Protein AF-A0A8B7AWB5-F1 (afdb_monomer_lite)

Organism: NCBI:txid1230840

pLDDT: mean 74.2, std 24.98, range [30.34, 98.25]

Secondary structure (DSSP, 8-state):
----------------------PPP-----------------------------------------PPP-------HHHHHHHHHHHHHHHHHHHHHHHHHHHHHHHHHHHHHHHHHHHHHHHHHHHHHHHHHHHHHHHHHHHHHHHHHHHHHHHHHHHHHHHHHHHHHHHHHHHHHHHHHHHHHHHHHHHHT----SSSSS---

Structure (mmCIF, N/CA/C/O backbone):
data_AF-A0A8B7AWB5-F1
#
_entry.id   AF-A0A8B7AWB5-F1
#
loop_
_atom_site.group_PDB
_atom_site.id
_atom_site.type_symbol
_atom_site.label_atom_id
_atom_site.label_alt_id
_atom_site.label_comp_id
_atom_site.label_asym_id
_atom_site.label_entity_id
_atom_site.label_seq_id
_atom_site.pdbx_PDB_ins_code
_atom_site.Cartn_x
_atom_site.Cartn_y
_atom_site.Cartn_z
_atom_site.occupancy
_atom_site.B_iso_or_equiv
_atom_site.auth_seq_id
_atom_site.auth_comp_id
_atom_site.auth_asym_id
_atom_site.auth_atom_id
_atom_site.pdbx_PDB_model_num
ATOM 1 N N . MET A 1 1 ? -4.075 23.316 -14.484 1.00 41.88 1 MET A N 1
ATOM 2 C CA . MET A 1 1 ? -4.026 24.026 -13.194 1.00 41.88 1 MET A CA 1
ATOM 3 C C . MET A 1 1 ? -3.793 22.948 -12.158 1.00 41.88 1 MET A C 1
ATOM 5 O O . MET A 1 1 ? -4.667 22.116 -11.956 1.00 41.88 1 MET A O 1
ATOM 9 N N . GLU A 1 2 ? -2.546 22.859 -11.713 1.00 46.66 2 GLU A N 1
ATOM 10 C CA . GLU A 1 2 ? -2.016 21.866 -10.776 1.00 46.66 2 GLU A CA 1
ATOM 11 C C . GLU A 1 2 ? -2.544 22.157 -9.368 1.00 46.66 2 GLU A C 1
ATOM 13 O O . GLU A 1 2 ? -2.629 23.320 -8.977 1.00 46.66 2 GLU A O 1
ATOM 18 N N . ALA A 1 3 ? -2.904 21.116 -8.619 1.00 50.22 3 ALA A N 1
ATOM 19 C CA . ALA A 1 3 ? -3.172 21.215 -7.190 1.00 50.22 3 ALA A CA 1
ATOM 20 C C . ALA A 1 3 ? -2.153 20.329 -6.466 1.00 50.22 3 ALA A C 1
ATOM 22 O O . ALA A 1 3 ? -2.382 19.143 -6.236 1.00 50.22 3 ALA A O 1
ATOM 23 N N . GLU A 1 4 ? -0.988 20.911 -6.189 1.00 52.53 4 GLU A N 1
ATOM 24 C CA . GLU A 1 4 ? -0.055 20.412 -5.182 1.00 52.53 4 GLU A CA 1
ATOM 25 C C . GLU A 1 4 ? -0.651 20.698 -3.797 1.00 52.53 4 GLU A C 1
ATOM 27 O O . GLU A 1 4 ? -0.665 21.840 -3.337 1.00 52.53 4 GLU A O 1
ATOM 32 N N . GLU A 1 5 ? -1.150 19.669 -3.114 1.00 52.28 5 GLU A N 1
ATOM 33 C CA . GLU A 1 5 ? -1.468 19.769 -1.690 1.00 52.28 5 GLU A CA 1
ATOM 34 C C . GLU A 1 5 ? -0.212 19.438 -0.881 1.00 52.28 5 GLU A C 1
ATOM 36 O O . GLU A 1 5 ? 0.164 18.286 -0.661 1.00 52.28 5 GLU A O 1
ATOM 41 N N . ILE A 1 6 ? 0.477 20.504 -0.484 1.00 49.62 6 ILE A N 1
ATOM 42 C CA . ILE A 1 6 ? 1.680 20.471 0.336 1.00 49.62 6 ILE A CA 1
ATOM 43 C C . ILE A 1 6 ? 1.272 20.100 1.765 1.00 49.62 6 ILE A C 1
ATOM 45 O O . ILE A 1 6 ? 0.714 20.897 2.518 1.00 49.62 6 ILE A O 1
ATOM 49 N N . TYR A 1 7 ? 1.584 18.860 2.127 1.00 48.50 7 TYR A N 1
ATOM 50 C CA . TYR A 1 7 ? 1.581 18.340 3.486 1.00 48.50 7 TYR A CA 1
ATOM 51 C C . TYR A 1 7 ? 2.559 19.144 4.356 1.00 48.50 7 TYR A C 1
ATOM 53 O O . TYR A 1 7 ? 3.775 19.007 4.224 1.00 48.50 7 TYR A O 1
ATOM 61 N N . MET A 1 8 ? 2.039 19.973 5.263 1.00 45.53 8 MET A N 1
ATOM 62 C CA . MET A 1 8 ? 2.835 20.609 6.313 1.00 45.53 8 MET A CA 1
ATOM 63 C C . MET A 1 8 ? 2.436 20.053 7.678 1.00 45.53 8 MET A C 1
ATOM 65 O O . MET A 1 8 ? 1.470 20.482 8.305 1.00 45.53 8 MET A O 1
ATOM 69 N N . ASN A 1 9 ? 3.241 19.093 8.138 1.00 59.19 9 ASN A N 1
ATOM 70 C CA . ASN A 1 9 ? 3.406 18.757 9.547 1.00 59.19 9 ASN A CA 1
ATOM 71 C C . ASN A 1 9 ? 3.869 20.015 10.294 1.00 59.19 9 ASN A C 1
ATOM 73 O O . ASN A 1 9 ? 5.058 20.336 10.298 1.00 59.19 9 ASN A O 1
ATOM 77 N N . GLN A 1 10 ? 2.951 20.720 10.950 1.00 49.22 10 GLN A N 1
ATOM 78 C CA . GLN A 1 10 ? 3.333 21.658 11.995 1.00 49.22 10 GLN A CA 1
ATOM 79 C C . GLN A 1 10 ? 3.281 20.909 13.326 1.00 49.22 10 GLN A C 1
ATOM 81 O O . GLN A 1 10 ? 2.210 20.646 13.869 1.00 49.22 10 GLN A O 1
ATOM 86 N N . GLU A 1 11 ? 4.459 20.525 13.826 1.00 50.56 11 GLU A N 1
ATOM 87 C CA . GLU A 1 11 ? 4.647 20.046 15.194 1.00 50.56 11 GLU A CA 1
ATOM 88 C C . GLU A 1 11 ? 4.124 21.103 16.171 1.00 50.56 11 GLU A C 1
ATOM 90 O O . GLU A 1 11 ? 4.818 22.054 16.544 1.00 50.56 11 GLU A O 1
ATOM 95 N N . VAL A 1 12 ? 2.883 20.936 16.623 1.00 47.50 12 VAL A N 1
ATOM 96 C CA . VAL A 1 12 ? 2.394 21.640 17.801 1.00 47.50 12 VAL A CA 1
ATOM 97 C C . VAL A 1 12 ? 3.125 21.025 18.989 1.00 47.50 12 VAL A C 1
ATOM 99 O O . VAL A 1 12 ? 2.710 20.007 19.541 1.00 47.50 12 VAL A O 1
ATOM 102 N N . LYS A 1 13 ? 4.239 21.646 19.393 1.00 48.25 13 LYS A N 1
ATOM 103 C CA . LYS A 1 13 ? 4.789 21.498 20.745 1.00 48.25 13 LYS A CA 1
ATOM 104 C C . LYS A 1 13 ? 3.726 21.990 21.724 1.00 48.25 13 LYS A C 1
ATOM 106 O O . LYS A 1 13 ? 3.712 23.148 22.134 1.00 48.25 13 LYS A O 1
ATOM 111 N N . MET A 1 14 ? 2.810 21.097 22.074 1.00 45.22 14 MET A N 1
ATOM 112 C CA . MET A 1 14 ? 1.838 21.298 23.131 1.00 45.22 14 MET A CA 1
ATOM 113 C C . MET A 1 14 ? 2.612 21.336 24.448 1.00 45.22 14 MET A C 1
ATOM 115 O O . MET A 1 14 ? 2.936 20.309 25.041 1.00 45.22 14 MET A O 1
ATOM 119 N N . GLN A 1 15 ? 2.971 22.542 24.883 1.00 49.16 15 GLN A N 1
ATOM 120 C CA . GLN A 1 15 ? 3.407 22.770 26.251 1.00 49.16 15 GLN A CA 1
ATOM 121 C C . GLN A 1 15 ? 2.201 22.514 27.153 1.00 49.16 15 GLN A C 1
ATOM 123 O O . GLN A 1 15 ? 1.246 23.290 27.178 1.00 49.16 15 GLN A O 1
ATOM 128 N N . ALA A 1 16 ? 2.227 21.389 27.865 1.00 49.06 16 ALA A N 1
ATOM 129 C CA . ALA A 1 16 ? 1.282 21.116 28.930 1.00 49.06 16 ALA A CA 1
ATOM 130 C C . ALA A 1 16 ? 1.436 22.208 29.997 1.00 49.06 16 ALA A C 1
ATOM 132 O O . ALA A 1 16 ? 2.450 22.276 30.694 1.00 49.06 16 ALA A O 1
ATOM 133 N N . ALA A 1 17 ? 0.432 23.076 30.120 1.00 50.84 17 ALA A N 1
ATOM 134 C CA . ALA A 1 17 ? 0.305 23.918 31.295 1.00 50.84 17 ALA A CA 1
ATOM 135 C C . ALA A 1 17 ? 0.208 22.995 32.516 1.00 50.84 17 ALA A C 1
ATOM 137 O O . ALA A 1 17 ? -0.628 22.089 32.552 1.00 50.84 17 ALA A O 1
ATOM 138 N N . ALA A 1 18 ? 1.094 23.210 33.490 1.00 48.19 18 ALA A N 1
ATOM 139 C CA . ALA A 1 18 ? 1.104 22.481 34.746 1.00 48.19 18 ALA A CA 1
ATOM 140 C C . ALA A 1 18 ? -0.307 22.475 35.348 1.00 48.19 18 ALA A C 1
ATOM 142 O O . ALA A 1 18 ? -0.874 23.526 35.665 1.00 48.19 18 ALA A O 1
ATOM 143 N N . PHE A 1 19 ? -0.871 21.276 35.480 1.00 42.81 19 PHE A N 1
ATOM 144 C CA . PHE A 1 19 ? -2.149 21.067 36.133 1.00 42.81 19 PHE A CA 1
ATOM 145 C C . PHE A 1 19 ? -1.999 21.531 37.584 1.00 42.81 19 PHE A C 1
ATOM 147 O O . PHE A 1 19 ? -1.247 20.956 38.370 1.00 42.81 19 PHE A O 1
ATOM 154 N N . LYS A 1 20 ? -2.678 22.627 37.927 1.00 52.44 20 LYS A N 1
ATOM 155 C CA . LYS A 1 20 ? -2.872 23.031 39.316 1.00 52.44 20 LYS A CA 1
ATOM 156 C C . LYS A 1 20 ? -3.621 21.900 40.010 1.00 52.44 20 LYS A C 1
ATOM 158 O O . LYS A 1 20 ? -4.728 21.548 39.606 1.00 52.44 20 LYS A O 1
ATOM 163 N N . ASP A 1 21 ? -2.999 21.373 41.052 1.00 43.94 21 ASP A N 1
ATOM 164 C CA . ASP A 1 21 ? -3.568 20.423 41.994 1.00 43.94 21 ASP A CA 1
ATOM 165 C C . ASP A 1 21 ? -4.812 21.057 42.648 1.00 43.94 21 ASP A C 1
ATOM 167 O O . ASP A 1 21 ? -4.725 21.857 43.583 1.00 43.94 21 ASP A O 1
ATOM 171 N N . LYS A 1 22 ? -5.993 20.802 42.074 1.00 45.22 22 LYS A N 1
ATOM 172 C CA . LYS A 1 22 ? -7.279 21.182 42.662 1.00 45.22 22 LYS A CA 1
ATOM 173 C C . LYS A 1 22 ? -7.715 20.050 43.579 1.00 45.22 22 LYS A C 1
ATOM 175 O O . LYS A 1 22 ? -8.372 19.106 43.149 1.00 45.22 22 LYS A O 1
ATOM 180 N N . LYS A 1 23 ? -7.383 20.186 44.863 1.00 49.97 23 LYS A N 1
ATOM 181 C CA . LYS A 1 23 ? -8.063 19.437 45.920 1.00 49.97 23 LYS A CA 1
ATOM 182 C C . LYS A 1 23 ? -9.556 19.817 45.943 1.00 49.97 23 LYS A C 1
ATOM 184 O O . LYS A 1 23 ? -9.867 21.011 45.882 1.00 49.97 23 LYS A O 1
ATOM 189 N N . PRO A 1 24 ? -10.474 18.839 46.037 1.00 37.75 24 PRO A N 1
ATOM 190 C CA . PRO A 1 24 ? -11.885 19.082 46.317 1.00 37.75 24 PRO A CA 1
ATOM 191 C C . PRO A 1 24 ? -12.047 19.782 47.670 1.00 37.75 24 PRO A C 1
ATOM 193 O O . PRO A 1 24 ? -11.320 19.492 48.620 1.00 37.75 24 PRO A O 1
ATOM 196 N N . GLY A 1 25 ? -12.971 20.738 47.723 1.00 33.16 25 GLY A N 1
ATOM 197 C CA . GLY A 1 25 ? -13.113 21.682 48.823 1.00 33.16 25 GLY A CA 1
ATOM 198 C C . GLY A 1 25 ? -13.466 21.082 50.184 1.00 33.16 25 GLY A C 1
ATOM 199 O O . GLY A 1 25 ? -14.111 20.043 50.297 1.00 33.16 25 GLY A O 1
ATOM 200 N N . CYS A 1 26 ? -13.110 21.841 51.219 1.00 30.34 26 CYS A N 1
ATOM 201 C CA . CYS A 1 26 ? -13.836 21.867 52.476 1.00 30.34 26 CYS A CA 1
ATOM 202 C C . CYS A 1 26 ? -14.002 23.327 52.928 1.00 30.34 26 CYS A C 1
ATOM 204 O O . CYS A 1 26 ? -13.059 24.111 52.877 1.00 30.34 26 CYS A O 1
ATOM 206 N N . LEU A 1 27 ? -15.253 23.620 53.280 1.00 34.09 27 LEU A N 1
ATOM 207 C CA . LEU A 1 27 ? -15.867 24.741 53.987 1.00 34.09 27 LEU A CA 1
ATOM 208 C C . LEU A 1 27 ? -15.268 26.156 53.929 1.00 34.09 27 LEU A C 1
ATOM 210 O O . LEU A 1 27 ? -14.208 26.471 54.463 1.00 34.09 27 LEU A O 1
ATOM 214 N N . ALA A 1 28 ? -16.130 27.045 53.437 1.00 42.72 28 ALA A N 1
ATOM 215 C CA . ALA A 1 28 ? -16.234 28.424 53.868 1.00 42.72 28 ALA A CA 1
ATOM 216 C C . ALA A 1 28 ? -16.294 28.534 55.399 1.00 42.72 28 ALA A C 1
ATOM 218 O O . ALA A 1 28 ? -17.101 27.854 56.029 1.00 42.72 28 ALA A O 1
ATOM 219 N N . GLN A 1 29 ? -15.550 29.478 55.969 1.00 32.69 29 GLN A N 1
ATOM 220 C CA . GLN A 1 29 ? -16.097 30.292 57.045 1.00 32.69 29 GLN A CA 1
ATOM 221 C C . GLN A 1 29 ? -15.388 31.642 57.121 1.00 32.69 29 GLN A C 1
ATOM 223 O O . GLN A 1 29 ? -14.166 31.755 57.110 1.00 32.69 29 GLN A O 1
ATOM 228 N N . ASN A 1 30 ? -16.252 32.645 57.097 1.00 36.38 30 ASN A N 1
ATOM 229 C CA . ASN A 1 30 ? -16.076 34.076 57.240 1.00 36.38 30 ASN A CA 1
ATOM 230 C C . ASN A 1 30 ? -14.911 34.499 58.147 1.00 36.38 30 ASN A C 1
ATOM 232 O O . ASN A 1 30 ? -14.716 33.969 59.239 1.00 36.38 30 ASN A O 1
ATOM 236 N N . LYS A 1 31 ? -14.213 35.556 57.712 1.00 40.41 31 LYS A N 1
ATOM 237 C CA . LYS A 1 31 ? -13.677 36.538 58.654 1.00 40.41 31 LYS A CA 1
ATOM 238 C C . LYS A 1 31 ? -14.843 36.977 59.536 1.00 40.41 31 LYS A C 1
ATOM 240 O O . LYS A 1 31 ? -15.869 37.356 58.990 1.00 40.41 31 LYS A O 1
ATOM 245 N N . ASP A 1 32 ? -14.692 36.878 60.844 1.00 37.91 32 ASP A N 1
ATOM 246 C CA . ASP A 1 32 ? -14.785 38.051 61.702 1.00 37.91 32 ASP A CA 1
ATOM 247 C C . ASP A 1 32 ? -14.253 37.704 63.088 1.00 37.91 32 ASP A C 1
ATOM 249 O O . ASP A 1 32 ? -14.658 36.746 63.743 1.00 37.91 32 ASP A O 1
ATOM 253 N N . ALA A 1 33 ? -13.267 38.498 63.488 1.00 52.47 33 ALA A N 1
ATOM 254 C CA . ALA A 1 33 ? -12.810 38.588 64.850 1.00 52.47 33 ALA A CA 1
ATOM 255 C C . ALA A 1 33 ? -13.930 39.220 65.684 1.00 52.47 33 ALA A C 1
ATOM 257 O O . ALA A 1 33 ? -14.270 40.389 65.512 1.00 52.47 33 ALA A O 1
ATOM 258 N N . SER A 1 34 ? -14.492 38.448 66.599 1.00 46.31 34 SER A N 1
ATOM 259 C CA . SER A 1 34 ? -15.063 38.956 67.841 1.00 46.31 34 SER A CA 1
ATOM 260 C C . SER A 1 34 ? -15.075 37.803 68.821 1.00 46.31 34 SER A C 1
ATOM 262 O O . SER A 1 34 ? -15.908 36.906 68.745 1.00 46.31 34 SER A O 1
ATOM 264 N N . ASP A 1 35 ? -14.080 37.824 69.695 1.00 56.78 35 ASP A N 1
ATOM 265 C CA . ASP A 1 35 ? -14.185 37.250 71.024 1.00 56.78 35 ASP A CA 1
ATOM 266 C C . ASP A 1 35 ? -15.148 38.138 71.826 1.00 56.78 35 ASP A C 1
ATOM 268 O O . ASP A 1 35 ? -14.916 39.349 71.918 1.00 56.78 35 ASP A O 1
ATOM 272 N N . PRO A 1 36 ? -16.265 37.582 72.319 1.00 52.69 36 PRO A N 1
ATOM 273 C CA . PRO A 1 36 ? -16.724 38.017 73.624 1.00 52.69 36 PRO A CA 1
ATOM 274 C C . PRO A 1 36 ? -16.996 36.832 74.561 1.00 52.69 36 PRO A C 1
ATOM 276 O O . PRO A 1 36 ? -17.824 35.963 74.290 1.00 52.69 36 PRO A O 1
ATOM 279 N N . ASP A 1 37 ? -16.283 36.884 75.683 1.00 52.75 37 ASP A N 1
ATOM 280 C CA . ASP A 1 37 ? -16.590 36.408 77.031 1.00 52.75 37 ASP A CA 1
ATOM 281 C C . ASP A 1 37 ? -17.282 35.044 77.202 1.00 52.75 37 ASP A C 1
ATOM 283 O O . ASP A 1 37 ? -18.501 34.875 77.146 1.00 52.75 37 ASP A O 1
ATOM 287 N N . TYR A 1 38 ? -16.451 34.071 77.582 1.00 45.38 38 TYR A N 1
ATOM 288 C CA . TYR A 1 38 ? -16.846 32.827 78.235 1.00 45.38 38 TYR A CA 1
ATOM 289 C C . TYR A 1 38 ? -17.577 33.098 79.566 1.00 45.38 38 TYR A C 1
ATOM 291 O O . TYR A 1 38 ? -16.950 33.223 80.620 1.00 45.38 38 TYR A O 1
ATOM 299 N N . GLU A 1 39 ? -18.911 33.075 79.553 1.00 52.47 39 GLU A N 1
ATOM 300 C CA . GLU A 1 39 ? -19.701 32.831 80.762 1.00 52.47 39 GLU A CA 1
ATOM 301 C C . GLU A 1 39 ? -19.981 31.333 80.936 1.00 52.47 39 GLU A C 1
ATOM 303 O O . GLU A 1 39 ? -20.656 30.659 80.156 1.00 52.47 39 GLU A O 1
ATOM 308 N N . ASN A 1 40 ? -19.413 30.808 82.012 1.00 53.69 40 ASN A N 1
ATOM 309 C CA . ASN A 1 40 ? -19.504 29.435 82.470 1.00 53.69 40 ASN A CA 1
ATOM 310 C C . ASN A 1 40 ? -20.945 29.147 82.943 1.00 53.69 40 ASN A C 1
ATOM 312 O O . ASN A 1 40 ? -21.280 29.385 84.107 1.00 53.69 40 ASN A O 1
ATOM 316 N N . ILE A 1 41 ? -21.823 28.654 82.061 1.00 51.16 41 ILE A N 1
ATOM 317 C CA . ILE A 1 41 ? -23.188 28.267 82.455 1.00 51.16 41 ILE A CA 1
ATOM 318 C C . ILE A 1 41 ? -23.131 26.945 83.228 1.00 51.16 41 ILE A C 1
ATOM 320 O O . ILE A 1 41 ? -23.315 25.848 82.700 1.00 51.16 41 ILE A O 1
ATOM 324 N N . SER A 1 42 ? -22.856 27.061 84.523 1.00 46.75 42 SER A N 1
ATOM 325 C CA . SER A 1 42 ? -23.138 26.015 85.495 1.00 46.75 42 SER A CA 1
ATOM 326 C C . SER A 1 42 ? -24.638 25.709 85.448 1.00 46.75 42 SER A C 1
ATOM 328 O O . SER A 1 42 ? -25.483 26.578 85.672 1.00 46.75 42 SER A O 1
ATOM 330 N N . LEU A 1 43 ? -24.970 24.467 85.086 1.00 47.28 43 LEU A N 1
ATOM 331 C CA . LEU A 1 43 ? -26.334 23.955 84.995 1.00 47.28 43 LEU A CA 1
ATOM 332 C C . LEU A 1 43 ? -26.973 24.016 86.394 1.00 47.28 43 LEU A C 1
ATOM 334 O O . LEU A 1 43 ? -26.861 23.089 87.197 1.00 47.28 43 LEU A O 1
ATOM 338 N N . THR A 1 44 ? -27.609 25.138 86.726 1.00 42.12 44 THR A N 1
ATOM 339 C CA . THR A 1 44 ? -28.340 25.287 87.980 1.00 42.12 44 THR A CA 1
ATOM 340 C C . THR A 1 44 ? -29.590 24.418 87.909 1.00 42.12 44 THR A C 1
ATOM 342 O O . THR A 1 44 ? -30.586 24.722 87.255 1.00 42.12 44 THR A O 1
ATOM 345 N N . PHE A 1 45 ? -29.505 23.276 88.590 1.00 42.53 45 PHE A N 1
ATOM 346 C CA . PHE A 1 45 ? -30.627 22.416 88.926 1.00 42.53 45 PHE A CA 1
ATOM 347 C C . PHE A 1 45 ? -31.688 23.284 89.613 1.00 42.53 45 PHE A C 1
ATOM 349 O O . PHE A 1 45 ? -31.465 23.809 90.707 1.00 42.53 45 PHE A O 1
ATOM 356 N N . ARG A 1 46 ? -32.826 23.484 88.943 1.00 36.50 46 ARG A N 1
ATOM 357 C CA . ARG A 1 46 ? -33.970 24.261 89.430 1.00 36.50 46 ARG A CA 1
ATOM 358 C C . ARG A 1 46 ? -34.610 23.544 90.624 1.00 36.50 46 ARG A C 1
ATOM 360 O O . ARG A 1 46 ? -35.646 22.902 90.495 1.00 36.50 46 ARG A 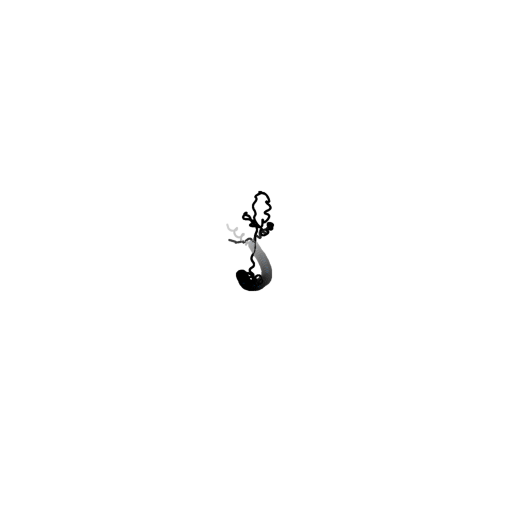O 1
ATOM 367 N N . ASN A 1 47 ? -33.979 23.651 91.790 1.00 39.66 47 ASN A N 1
ATOM 368 C CA . ASN A 1 47 ? -34.567 23.328 93.082 1.00 39.66 47 ASN A CA 1
ATOM 369 C C . ASN A 1 47 ? -35.650 24.370 93.377 1.00 39.66 47 ASN A C 1
ATOM 371 O O . ASN A 1 47 ? -35.358 25.483 93.811 1.00 39.66 47 ASN A O 1
ATOM 375 N N . GLN A 1 48 ? -36.912 24.020 93.127 1.00 44.41 48 GLN A N 1
ATOM 376 C CA . GLN A 1 48 ? -38.045 24.740 93.704 1.00 44.41 48 GLN A CA 1
ATOM 377 C C . GLN A 1 48 ? -38.075 24.455 95.209 1.00 44.41 48 GLN A C 1
ATOM 379 O O . GLN A 1 48 ? -38.712 23.516 95.677 1.00 44.41 48 GLN A O 1
ATOM 384 N N . GLY A 1 49 ? -37.325 25.259 95.958 1.00 38.53 49 GLY A N 1
ATOM 385 C CA . GLY A 1 49 ? -37.347 25.294 97.409 1.00 38.53 49 GLY A CA 1
ATOM 386 C C . GLY A 1 49 ? -38.081 26.535 97.909 1.00 38.53 49 GLY A C 1
ATOM 387 O O . GLY A 1 49 ? -37.647 27.647 97.635 1.00 38.53 49 GLY A O 1
ATOM 388 N N . ARG A 1 50 ? -39.117 26.281 98.721 1.00 39.00 50 ARG A N 1
ATOM 389 C CA . ARG A 1 50 ? -39.833 27.165 99.666 1.00 39.00 50 ARG A CA 1
ATOM 390 C C . ARG A 1 50 ? -40.948 28.086 99.149 1.00 39.00 50 ARG A C 1
ATOM 392 O O . ARG A 1 50 ? -40.686 29.114 98.537 1.00 39.00 50 ARG A O 1
ATOM 399 N N . PRO A 1 51 ? -42.169 27.871 99.664 1.00 43.38 51 PRO A N 1
ATOM 400 C CA . PRO A 1 51 ? -42.904 28.894 100.391 1.00 43.38 51 PRO A CA 1
ATOM 401 C C . PRO A 1 51 ? -42.427 28.961 101.858 1.00 43.38 51 PRO A C 1
ATOM 403 O O . PRO A 1 51 ? -42.180 27.940 102.502 1.00 43.38 51 PRO A O 1
ATOM 406 N N . ASN A 1 52 ? -42.274 30.173 102.391 1.00 38.38 52 ASN A N 1
ATOM 407 C CA . ASN A 1 52 ? -42.086 30.415 103.823 1.00 38.38 52 ASN A CA 1
ATOM 408 C C . ASN A 1 52 ? -43.439 30.348 104.543 1.00 38.38 52 ASN A C 1
ATOM 410 O O . ASN A 1 52 ? -44.414 30.892 104.033 1.00 38.38 52 ASN A O 1
ATOM 414 N N . GLY A 1 53 ? -43.482 29.773 105.749 1.00 31.84 53 GLY A N 1
ATOM 415 C CA . GLY A 1 53 ? -44.634 29.948 106.640 1.00 31.84 53 GLY A CA 1
ATOM 416 C C . GLY A 1 53 ? -44.883 28.809 107.625 1.00 31.84 53 GLY A C 1
ATOM 417 O O . GLY A 1 53 ? -45.802 28.034 107.428 1.00 31.84 53 GLY A O 1
ATOM 418 N N . ASN A 1 54 ? -44.050 28.758 108.664 1.00 32.66 54 ASN A N 1
ATOM 419 C CA . ASN A 1 54 ? -44.336 28.428 110.067 1.00 32.66 54 ASN A CA 1
ATOM 420 C C . ASN A 1 54 ? -45.151 27.173 110.493 1.00 32.66 54 ASN A C 1
ATOM 422 O O . ASN A 1 54 ? -46.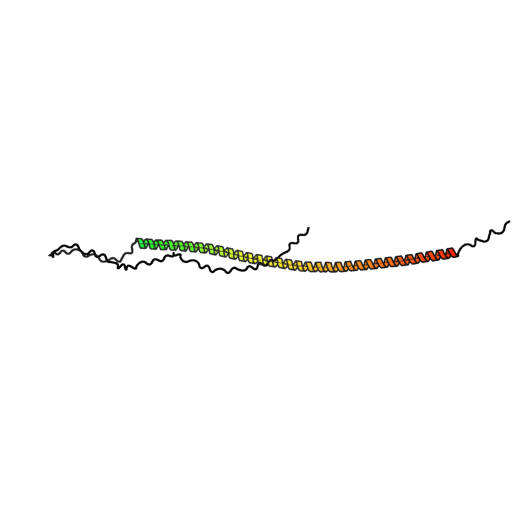289 26.956 110.099 1.00 32.66 54 ASN A O 1
ATOM 426 N N . HIS A 1 55 ? -44.577 26.520 111.519 1.00 35.97 55 HIS A N 1
ATOM 427 C CA . HIS A 1 55 ? -45.160 25.653 112.562 1.00 35.97 55 HIS A CA 1
ATOM 428 C C . HIS A 1 55 ? -45.170 24.122 112.339 1.00 35.97 55 HIS A C 1
ATOM 430 O O . HIS A 1 55 ? -45.699 23.588 111.371 1.00 35.97 55 HIS A O 1
ATOM 436 N N . SER A 1 56 ? -44.548 23.424 113.298 1.00 41.12 56 SER A N 1
ATOM 437 C CA . SER A 1 56 ? -44.389 21.964 113.425 1.00 41.12 56 SER A CA 1
ATOM 438 C C . SER A 1 56 ? -45.581 21.312 114.193 1.00 41.12 56 SER A C 1
ATOM 440 O O . SER A 1 56 ? -46.471 22.040 114.622 1.00 41.12 56 SER A O 1
ATOM 442 N N . PRO A 1 57 ? -45.642 19.968 114.378 1.00 50.78 57 PRO A N 1
ATOM 443 C CA . PRO A 1 57 ? -46.715 19.068 113.907 1.00 50.78 57 PRO A CA 1
ATOM 444 C C . PRO A 1 57 ? -47.624 18.548 115.067 1.00 50.78 57 PRO A C 1
ATOM 446 O O . PRO A 1 57 ? -47.381 18.965 116.202 1.00 50.78 57 PRO A O 1
ATOM 449 N N . PRO A 1 58 ? -48.631 17.639 114.882 1.00 45.62 58 PRO A N 1
ATOM 450 C CA . PRO A 1 58 ? -48.346 16.184 114.788 1.00 45.62 58 PRO A CA 1
ATOM 451 C C . PRO A 1 58 ? -49.422 15.248 114.128 1.00 45.62 58 PRO A C 1
ATOM 453 O O . PRO A 1 58 ? -50.598 15.569 114.026 1.00 45.62 58 PRO A O 1
ATOM 456 N N . LYS A 1 59 ? -48.983 14.009 113.817 1.00 33.34 59 LYS A N 1
ATOM 457 C CA . LYS A 1 59 ? -49.690 12.697 113.923 1.00 33.34 59 LYS A CA 1
ATOM 458 C C . LYS A 1 59 ? -50.931 12.395 113.047 1.00 33.34 59 LYS A C 1
ATOM 460 O O . LYS A 1 59 ? -52.015 12.883 113.317 1.00 33.34 59 LYS A O 1
ATOM 465 N N . SER A 1 60 ? -50.815 11.409 112.144 1.00 37.78 60 SER A N 1
ATOM 466 C CA . SER A 1 60 ? -51.658 10.188 112.117 1.00 37.78 60 SER A CA 1
ATOM 467 C C . SER A 1 60 ? -51.297 9.286 110.925 1.00 37.78 60 SER A C 1
ATOM 469 O O . SER A 1 60 ? -51.016 9.755 109.827 1.00 37.78 60 SER A O 1
ATOM 471 N N . GLN A 1 61 ? -51.269 7.983 111.182 1.00 43.44 61 GLN A N 1
ATOM 472 C CA . GLN A 1 61 ? -50.900 6.889 110.286 1.00 43.44 61 GLN A CA 1
ATOM 473 C C . GLN A 1 61 ? -52.008 6.584 109.267 1.00 43.44 61 GLN A C 1
ATOM 475 O O . GLN A 1 61 ? -53.162 6.464 109.663 1.00 43.44 61 GLN A O 1
ATOM 480 N N . VAL A 1 62 ? -51.649 6.319 108.004 1.00 38.78 62 VAL A N 1
ATOM 481 C CA . VAL A 1 62 ? -52.416 5.430 107.104 1.00 38.78 62 VAL A CA 1
ATOM 482 C C . VAL A 1 62 ? -51.439 4.703 106.162 1.00 38.78 62 VAL A C 1
ATOM 484 O O . VAL A 1 62 ? -50.654 5.373 105.488 1.00 38.78 62 VAL A O 1
ATOM 487 N N . PRO A 1 63 ? -51.459 3.359 106.071 1.00 48.69 63 PRO A N 1
ATOM 488 C CA . PRO A 1 63 ? -50.699 2.615 105.078 1.00 48.69 63 PRO A CA 1
ATOM 489 C C . PRO A 1 63 ? -51.585 2.330 103.860 1.00 48.69 63 PRO A C 1
ATOM 491 O O . PRO A 1 63 ? -52.617 1.676 103.982 1.00 48.69 63 PRO A O 1
ATOM 494 N N . ALA A 1 64 ? -51.186 2.763 102.665 1.00 40.81 64 ALA A N 1
ATOM 495 C CA . ALA A 1 64 ? -51.793 2.236 101.448 1.00 40.81 64 ALA A CA 1
ATOM 496 C C . ALA A 1 64 ? -50.849 2.300 100.245 1.00 40.81 64 ALA A C 1
ATOM 498 O O . ALA A 1 64 ? -50.565 3.359 99.695 1.00 40.81 64 ALA A O 1
ATOM 499 N N . LYS A 1 65 ? -50.520 1.090 99.786 1.00 40.03 65 LYS A N 1
ATOM 500 C CA . LYS A 1 65 ? -50.204 0.715 98.407 1.00 40.03 65 LYS A CA 1
ATOM 501 C C . LYS A 1 65 ? -48.755 0.911 97.954 1.00 40.03 65 LYS A C 1
ATOM 503 O O . LYS A 1 65 ? -48.346 1.928 97.402 1.00 40.03 65 LYS A O 1
ATOM 508 N N . SER A 1 66 ? -48.017 -0.182 98.122 1.00 42.84 66 SER A N 1
ATOM 509 C CA . SER A 1 66 ? -46.848 -0.552 97.337 1.00 42.84 66 SER A CA 1
ATOM 510 C C . SER A 1 66 ? -47.070 -0.283 95.844 1.00 42.84 66 SER A C 1
ATOM 512 O O . SER A 1 66 ? -47.975 -0.812 95.196 1.00 42.84 66 SER A O 1
ATOM 514 N N . ARG A 1 67 ? -46.203 0.573 95.312 1.00 45.56 67 ARG A N 1
ATOM 515 C CA . ARG A 1 67 ? -45.970 0.807 93.889 1.00 45.56 67 ARG A CA 1
ATOM 516 C C . ARG A 1 67 ? -45.435 -0.488 93.248 1.00 45.56 67 ARG A C 1
ATOM 518 O O . ARG A 1 67 ? -44.551 -1.097 93.851 1.00 45.56 67 ARG A O 1
ATOM 525 N N . PRO A 1 68 ? -45.910 -0.927 92.065 1.00 43.56 68 PRO A N 1
ATOM 526 C CA . PRO A 1 68 ? -45.287 -2.051 91.374 1.00 43.56 68 PRO A CA 1
ATOM 527 C C . PRO A 1 68 ? -43.892 -1.664 90.840 1.00 43.56 68 PRO A C 1
ATOM 529 O O . PRO A 1 68 ? -43.632 -0.473 90.635 1.00 43.56 68 PRO A O 1
ATOM 532 N N . PRO A 1 69 ? -42.990 -2.640 90.624 1.00 48.81 69 PRO A N 1
ATOM 533 C CA . PRO A 1 69 ? -41.577 -2.398 90.349 1.00 48.81 69 PRO A CA 1
ATOM 534 C C . PRO A 1 69 ? -41.350 -1.876 88.927 1.00 48.81 69 PRO A C 1
ATOM 536 O O . PRO A 1 69 ? -42.099 -2.206 88.009 1.00 48.81 69 PRO A O 1
ATOM 539 N N . SER A 1 70 ? -40.283 -1.089 88.763 1.00 50.47 70 SER A N 1
ATOM 540 C CA . SER A 1 70 ? -39.741 -0.603 87.490 1.00 50.47 70 SER A CA 1
ATOM 541 C C . SER A 1 70 ? -39.797 -1.652 86.377 1.00 50.47 70 SER A C 1
ATOM 543 O O . SER A 1 70 ? -39.076 -2.647 86.419 1.00 50.47 70 SER A O 1
ATOM 545 N N . GLY A 1 71 ? -40.609 -1.396 85.351 1.00 45.31 71 GLY A N 1
ATOM 546 C CA . GLY A 1 71 ? -40.441 -2.044 84.053 1.00 45.31 71 GLY A CA 1
ATOM 547 C C . GLY A 1 71 ? -39.143 -1.554 83.399 1.00 45.31 71 GLY A C 1
ATOM 548 O O . GLY A 1 71 ? -38.767 -0.396 83.612 1.00 45.31 71 GLY A O 1
ATOM 549 N N . PRO A 1 72 ? -38.438 -2.402 82.629 1.00 51.62 72 PRO A N 1
ATOM 550 C CA . PRO A 1 72 ? -37.233 -1.979 81.927 1.00 51.62 72 PRO A CA 1
ATOM 551 C C . PRO A 1 72 ? -37.607 -0.819 81.003 1.00 51.62 72 PRO A C 1
ATOM 553 O O . PRO A 1 72 ? -38.690 -0.836 80.419 1.00 51.62 72 PRO A O 1
ATOM 556 N N . ALA A 1 73 ? -36.745 0.197 80.916 1.00 59.25 73 ALA A N 1
ATOM 557 C CA . ALA A 1 73 ? -36.957 1.380 80.089 1.00 59.25 73 ALA A CA 1
ATOM 558 C C . ALA A 1 73 ? -37.334 0.955 78.661 1.00 59.25 73 ALA A C 1
ATOM 560 O O . ALA A 1 73 ? -36.489 0.541 77.870 1.00 59.25 73 ALA A O 1
ATOM 561 N N . GLN A 1 74 ? -38.632 0.991 78.368 1.00 60.16 74 GLN A N 1
ATOM 562 C CA . GLN A 1 74 ? -39.180 0.601 77.085 1.00 60.16 74 GLN A CA 1
ATOM 563 C C . GLN A 1 74 ? -38.726 1.684 76.112 1.00 60.16 74 GLN A C 1
ATOM 565 O O . GLN A 1 74 ? -39.107 2.848 76.253 1.00 60.16 74 GLN A O 1
ATOM 570 N N . THR A 1 75 ? -37.840 1.334 75.178 1.00 62.09 75 THR A N 1
ATOM 571 C CA . THR A 1 75 ? -37.456 2.249 74.105 1.00 62.09 75 THR A CA 1
ATOM 572 C C . THR A 1 75 ? -38.735 2.771 73.454 1.00 62.09 75 THR A C 1
ATOM 574 O O . THR A 1 75 ? -39.635 1.973 73.170 1.00 62.09 75 THR A O 1
ATOM 577 N N . PRO A 1 76 ? -38.868 4.095 73.240 1.00 79.12 76 PRO A N 1
ATOM 578 C CA . PRO A 1 76 ? -40.083 4.657 72.678 1.00 79.12 76 PRO A CA 1
ATOM 579 C C . PRO A 1 76 ? -40.415 3.930 71.380 1.00 79.12 76 PRO A C 1
ATOM 581 O O . PRO A 1 76 ? -39.605 3.885 70.455 1.00 79.12 76 PRO A O 1
ATOM 584 N N . GLN A 1 77 ? -41.603 3.342 71.300 1.00 78.00 77 GLN A N 1
ATOM 585 C CA . GLN A 1 77 ? -42.009 2.500 70.171 1.00 78.00 77 GLN A CA 1
ATOM 586 C C . GLN A 1 77 ? -41.943 3.257 68.827 1.00 78.00 77 GLN A C 1
ATOM 588 O O . GLN A 1 77 ? -41.743 2.657 67.771 1.00 78.00 77 GLN A O 1
ATOM 593 N N . TRP A 1 78 ? -42.042 4.591 68.875 1.00 82.31 78 TRP A N 1
ATOM 594 C CA . TRP A 1 78 ? -41.830 5.497 67.746 1.00 82.31 78 TRP A CA 1
ATOM 595 C C . TRP A 1 78 ? -40.381 5.513 67.234 1.00 82.31 78 TRP A C 1
ATOM 597 O O . TRP A 1 78 ? -40.165 5.490 66.025 1.00 82.31 78 TRP A O 1
ATOM 607 N N . LEU A 1 79 ? -39.393 5.460 68.131 1.00 88.31 79 LEU A N 1
ATOM 608 C CA . LEU A 1 79 ? -37.973 5.401 67.778 1.00 88.31 79 LEU A CA 1
ATOM 609 C C . LEU A 1 79 ? -37.639 4.081 67.078 1.00 88.31 79 LEU A C 1
ATOM 611 O O . LEU A 1 79 ? -36.979 4.083 66.044 1.00 88.31 79 LEU A O 1
ATOM 615 N N . TYR A 1 80 ? -38.158 2.961 67.588 1.00 89.31 80 TYR A N 1
ATOM 616 C CA . TYR A 1 80 ? -38.003 1.661 66.933 1.00 89.31 80 TYR A CA 1
ATOM 617 C C . TYR A 1 80 ? -38.592 1.669 65.512 1.00 89.31 80 TYR A C 1
ATOM 619 O O . TYR A 1 80 ? -37.932 1.234 64.571 1.00 89.31 80 TYR A O 1
ATOM 627 N N . ARG A 1 81 ? -39.792 2.237 65.319 1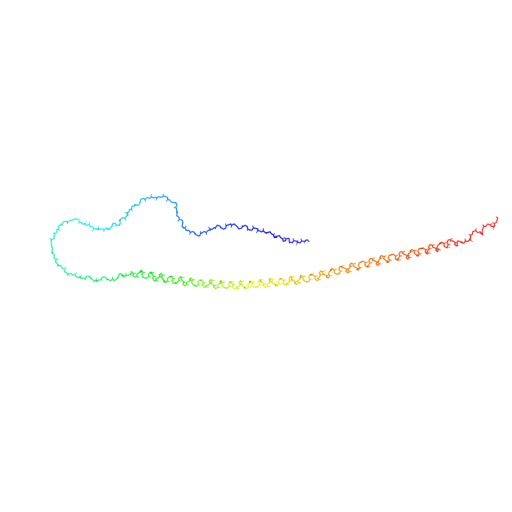.00 86.75 81 ARG A N 1
ATOM 628 C CA . ARG A 1 81 ? -40.405 2.379 63.984 1.00 86.75 81 ARG A CA 1
ATOM 629 C C . ARG A 1 81 ? -39.580 3.263 63.046 1.00 86.75 81 ARG A C 1
ATOM 631 O O . ARG A 1 81 ? -39.409 2.900 61.886 1.00 86.75 81 ARG A O 1
ATOM 638 N N . ALA A 1 82 ? -39.055 4.385 63.535 1.00 92.56 82 ALA A N 1
ATOM 639 C CA . ALA A 1 82 ? -38.212 5.280 62.745 1.00 92.56 82 ALA A CA 1
ATOM 640 C C . ALA A 1 82 ? -36.900 4.600 62.318 1.00 92.56 82 ALA A C 1
ATOM 642 O O . ALA A 1 82 ? -36.522 4.672 61.152 1.00 92.56 82 ALA A O 1
ATOM 643 N N . ILE A 1 83 ? -36.250 3.875 63.234 1.00 91.69 83 ILE A N 1
ATOM 644 C CA . ILE A 1 83 ? -35.022 3.120 62.953 1.00 91.69 83 ILE A CA 1
ATOM 645 C C . ILE A 1 83 ? -35.286 2.013 61.927 1.00 91.69 83 ILE A C 1
ATOM 647 O O . ILE A 1 83 ? -34.549 1.897 60.953 1.00 91.69 83 ILE A O 1
ATOM 651 N N . MET A 1 84 ? -36.355 1.228 62.090 1.00 93.12 84 MET A N 1
ATOM 652 C CA . MET A 1 84 ? -36.705 0.178 61.126 1.00 93.12 84 MET A CA 1
ATOM 653 C C . MET A 1 84 ? -37.044 0.764 59.751 1.00 93.12 84 MET A C 1
ATOM 655 O O . MET A 1 84 ? -36.609 0.231 58.735 1.00 93.12 84 MET A O 1
ATOM 659 N N . SER A 1 85 ? -37.753 1.895 59.704 1.00 93.12 85 SER A N 1
ATOM 660 C CA . SER A 1 85 ? -38.006 2.619 58.454 1.00 93.12 85 SER A CA 1
ATOM 661 C C . SER A 1 85 ? -36.711 3.099 57.798 1.00 93.12 85 SER A C 1
ATOM 663 O O . SER A 1 85 ? -36.589 3.013 56.579 1.00 93.12 85 SER A O 1
ATOM 665 N N . LEU A 1 86 ? -35.740 3.578 58.578 1.00 95.94 86 LEU A N 1
ATOM 666 C CA . LEU A 1 86 ? -34.429 3.970 58.066 1.00 95.94 86 LEU A CA 1
ATOM 667 C C . LEU A 1 86 ? -33.674 2.765 57.491 1.00 95.94 86 LEU A C 1
ATOM 669 O O . LEU A 1 86 ? -33.106 2.883 56.411 1.00 95.94 86 LEU A O 1
ATOM 673 N N . TYR A 1 87 ? -33.715 1.603 58.152 1.00 95.94 87 TYR A N 1
ATOM 674 C CA . TYR A 1 87 ? -33.136 0.364 57.618 1.00 95.94 87 TYR A CA 1
ATOM 675 C C . TYR A 1 87 ? -33.809 -0.085 56.321 1.00 95.94 87 TYR A C 1
ATOM 677 O O . TYR A 1 87 ? -33.116 -0.504 55.399 1.00 95.94 87 TYR A O 1
ATOM 685 N N . ILE A 1 88 ? -35.136 0.028 56.219 1.00 95.31 88 ILE A N 1
ATOM 686 C CA . ILE A 1 88 ? -35.870 -0.289 54.986 1.00 95.31 88 ILE A CA 1
ATOM 687 C C . ILE A 1 88 ? -35.453 0.665 53.863 1.00 95.31 88 ILE A C 1
ATOM 689 O O . ILE A 1 88 ? -35.139 0.213 52.766 1.00 95.31 88 ILE A O 1
ATOM 693 N N . LEU A 1 89 ? -35.392 1.972 54.133 1.00 96.00 89 LEU A N 1
ATOM 694 C CA . LEU A 1 89 ? -34.921 2.959 53.160 1.00 96.00 89 LEU A CA 1
ATOM 695 C C . LEU A 1 89 ? -33.476 2.687 52.736 1.00 96.00 89 LEU A C 1
ATOM 697 O O . LEU A 1 89 ? -33.181 2.719 51.547 1.00 96.00 89 LEU A O 1
ATOM 701 N N . LEU A 1 90 ? -32.597 2.366 53.686 1.00 96.38 90 LEU A N 1
ATOM 702 C CA . LEU A 1 90 ? -31.203 2.031 53.414 1.00 96.38 90 LEU A CA 1
ATOM 703 C C . LEU A 1 90 ? -31.083 0.752 52.574 1.00 96.38 90 LEU A C 1
ATOM 705 O O . LEU A 1 90 ? -30.292 0.698 51.640 1.00 96.38 90 LEU A O 1
ATOM 709 N N . ALA A 1 91 ? -31.894 -0.269 52.854 1.00 96.44 91 ALA A N 1
ATOM 710 C CA . ALA A 1 91 ? -31.938 -1.480 52.043 1.00 96.44 91 ALA A CA 1
ATOM 711 C C . ALA A 1 91 ? -32.397 -1.175 50.608 1.00 96.44 91 ALA A C 1
ATOM 713 O O . ALA A 1 91 ? -31.781 -1.645 49.654 1.00 96.44 91 ALA A O 1
ATOM 714 N N . LEU A 1 92 ? -33.431 -0.344 50.441 1.00 96.00 92 LEU A N 1
ATOM 715 C CA . LEU A 1 92 ? -33.921 0.069 49.125 1.00 96.00 92 LEU A CA 1
ATOM 716 C C . LEU A 1 92 ? -32.877 0.880 48.347 1.00 96.00 92 LEU A C 1
ATOM 718 O O . LEU A 1 92 ? -32.685 0.628 47.158 1.00 96.00 92 LEU A O 1
ATOM 722 N N . THR A 1 93 ? -32.171 1.812 48.996 1.00 96.75 93 THR A N 1
ATOM 723 C CA . THR A 1 93 ? -31.103 2.580 48.338 1.00 96.75 93 THR A CA 1
ATOM 724 C C . THR A 1 93 ? -29.931 1.689 47.945 1.00 96.75 93 THR A C 1
ATOM 726 O O . THR A 1 93 ? -29.426 1.830 46.834 1.00 96.75 93 THR A O 1
ATOM 729 N N . PHE A 1 94 ? -29.538 0.728 48.788 1.00 97.25 94 PHE A N 1
ATOM 730 C CA . PHE A 1 94 ? -28.513 -0.258 48.438 1.00 97.25 94 PHE A CA 1
ATOM 731 C C . PHE A 1 94 ? -28.925 -1.124 47.247 1.00 97.25 94 PHE A C 1
ATOM 733 O O . PHE A 1 94 ? -28.140 -1.279 46.316 1.00 97.25 94 PHE A O 1
ATOM 740 N N . ILE A 1 95 ? -30.153 -1.650 47.234 1.00 97.00 95 ILE A N 1
ATOM 741 C CA . ILE A 1 95 ? -30.670 -2.446 46.110 1.00 97.00 95 ILE A CA 1
ATOM 742 C C . ILE A 1 95 ? -30.658 -1.614 44.826 1.00 97.00 95 ILE A C 1
ATOM 744 O O . ILE A 1 95 ? -30.175 -2.076 43.793 1.00 97.00 95 ILE A O 1
ATOM 748 N N . PHE A 1 96 ? -31.125 -0.367 44.894 1.00 96.50 96 PHE A N 1
ATOM 749 C CA . PHE A 1 96 ? -31.098 0.545 43.756 1.00 96.50 96 PHE A CA 1
ATOM 750 C C . PHE A 1 96 ? -29.667 0.789 43.252 1.00 96.50 96 PHE A C 1
ATOM 752 O O . PHE A 1 96 ? -29.416 0.716 42.050 1.00 96.50 96 PHE A O 1
ATOM 759 N N . PHE A 1 97 ? -28.707 0.996 44.157 1.00 97.06 97 PHE A N 1
ATOM 760 C CA . PHE A 1 97 ? -27.305 1.211 43.800 1.00 97.06 97 PHE A CA 1
ATOM 761 C C . PHE A 1 97 ? -26.660 -0.034 43.175 1.00 97.06 97 PHE A C 1
ATOM 763 O O . PHE A 1 97 ? -25.891 0.086 42.220 1.00 97.06 97 PHE A O 1
ATOM 770 N N . ILE A 1 98 ? -27.000 -1.232 43.664 1.00 96.62 98 ILE A N 1
ATOM 771 C CA . ILE A 1 98 ? -26.556 -2.509 43.086 1.00 96.62 98 ILE A CA 1
ATOM 772 C C . ILE A 1 98 ? -27.080 -2.653 41.654 1.00 96.62 98 ILE A C 1
ATOM 774 O O . ILE A 1 98 ? -26.305 -2.981 40.757 1.00 96.62 98 ILE A O 1
ATOM 778 N N . ILE A 1 99 ? -28.363 -2.356 41.417 1.00 95.69 99 ILE A N 1
ATOM 779 C CA . ILE A 1 99 ? -28.966 -2.415 40.078 1.00 95.69 99 ILE A CA 1
ATOM 780 C C . ILE A 1 99 ? -28.283 -1.417 39.135 1.00 95.69 99 ILE A C 1
ATOM 782 O O . ILE A 1 99 ? -27.871 -1.800 38.042 1.00 95.69 99 ILE A O 1
ATOM 786 N N . LEU A 1 100 ? -28.103 -0.160 39.558 1.00 95.69 100 LEU A N 1
ATOM 787 C CA . LEU A 1 100 ? -27.404 0.845 38.750 1.00 95.69 100 LEU A CA 1
ATOM 788 C C . LEU A 1 100 ? -25.969 0.418 38.430 1.00 95.69 100 LEU A C 1
ATOM 790 O O . LEU A 1 100 ? -25.535 0.523 37.284 1.00 95.69 100 LEU A O 1
ATOM 794 N N . SER A 1 101 ? -25.251 -0.110 39.422 1.00 95.69 101 SER A N 1
ATOM 795 C CA . SER A 1 101 ? -23.883 -0.602 39.244 1.00 95.69 101 SER A CA 1
ATOM 796 C C . SER A 1 101 ? -23.832 -1.746 38.233 1.00 95.69 101 SER A C 1
ATOM 798 O O . SER A 1 101 ? -22.977 -1.741 37.353 1.00 95.69 101 SER A O 1
ATOM 800 N N . ALA A 1 102 ? -24.771 -2.692 38.303 1.00 96.00 102 ALA A N 1
ATOM 801 C CA . ALA A 1 102 ? -24.864 -3.793 37.349 1.00 96.00 102 ALA A CA 1
ATOM 802 C C . ALA A 1 102 ? -25.124 -3.295 35.918 1.00 96.00 102 ALA A C 1
ATOM 804 O O . ALA A 1 102 ? -24.452 -3.736 34.988 1.00 96.00 102 ALA A O 1
ATOM 805 N N . VAL A 1 103 ? -26.041 -2.337 35.735 1.00 95.00 103 VAL A N 1
ATOM 806 C CA . VAL A 1 103 ? -26.327 -1.742 34.416 1.00 95.00 103 VAL A CA 1
ATOM 807 C C . VAL A 1 103 ? -25.087 -1.055 33.840 1.00 95.00 103 VAL A C 1
ATOM 809 O O . VAL A 1 103 ? -24.742 -1.278 32.679 1.00 95.00 103 VAL A O 1
ATOM 812 N N . VAL A 1 104 ? -24.389 -0.258 34.653 1.00 96.50 104 VAL A N 1
ATOM 813 C CA . VAL A 1 104 ? -23.151 0.420 34.242 1.00 96.50 104 VAL A CA 1
ATOM 814 C C . VAL A 1 104 ? -22.061 -0.593 33.887 1.00 96.50 104 VAL A C 1
ATOM 816 O O . VAL A 1 104 ? -21.396 -0.433 32.866 1.00 96.50 104 VAL A O 1
ATOM 819 N N . LEU A 1 105 ? -21.898 -1.658 34.679 1.00 95.88 105 LEU A N 1
ATOM 820 C CA . LEU A 1 105 ? -20.913 -2.711 34.420 1.00 95.88 105 LEU A CA 1
ATOM 821 C C . LEU A 1 105 ? -21.175 -3.436 33.098 1.00 95.88 105 LEU A C 1
ATOM 823 O O . LEU A 1 105 ? -20.239 -3.618 32.322 1.00 95.88 105 LEU A O 1
ATOM 827 N N . VAL A 1 106 ? -22.428 -3.806 32.815 1.00 96.12 106 VAL A N 1
ATOM 828 C CA . VAL A 1 106 ? -22.801 -4.460 31.549 1.00 96.12 106 VAL A CA 1
ATOM 829 C C . VAL A 1 106 ? -22.495 -3.548 30.365 1.00 96.12 106 VAL A C 1
ATOM 831 O O . VAL A 1 106 ? -21.850 -3.982 29.414 1.00 96.12 106 VAL A O 1
ATOM 834 N N . LYS A 1 107 ? -22.886 -2.271 30.439 1.00 95.94 107 LYS A N 1
ATOM 835 C CA . LYS A 1 107 ? -22.628 -1.304 29.363 1.00 95.94 107 LYS A CA 1
ATOM 836 C C . LYS A 1 107 ? -21.140 -1.059 29.138 1.00 95.94 107 LYS A C 1
ATOM 838 O O . LYS A 1 107 ? -20.699 -0.959 27.997 1.00 95.94 107 LYS A O 1
ATOM 843 N N . ASN A 1 108 ? -20.359 -1.000 30.211 1.00 94.69 108 ASN A N 1
ATOM 844 C CA . ASN A 1 108 ? -18.914 -0.851 30.116 1.00 94.69 108 ASN A CA 1
ATOM 845 C C . ASN A 1 108 ? -18.244 -2.100 29.514 1.00 94.69 108 ASN A C 1
ATOM 847 O O . ASN A 1 108 ? -17.313 -1.974 28.723 1.00 94.69 108 ASN A O 1
ATOM 851 N N . ALA A 1 109 ? -18.730 -3.301 29.845 1.00 93.69 109 ALA A N 1
ATOM 852 C CA . ALA A 1 109 ? -18.244 -4.548 29.258 1.00 93.69 109 ALA A CA 1
ATOM 853 C C . ALA A 1 109 ? -18.572 -4.646 27.758 1.00 93.69 109 ALA A C 1
ATOM 855 O O . ALA A 1 109 ? -17.693 -4.987 26.969 1.00 93.69 109 ALA A O 1
ATOM 856 N N . GLU A 1 110 ? -19.796 -4.286 27.363 1.00 95.69 110 GLU A N 1
ATOM 857 C CA . GLU A 1 110 ? -20.233 -4.218 25.961 1.00 95.69 110 GLU A CA 1
ATOM 858 C C . GLU A 1 110 ? -19.353 -3.247 25.158 1.00 95.69 110 GLU A C 1
ATOM 860 O O . GLU A 1 110 ? -18.740 -3.638 24.167 1.00 95.69 110 GLU A O 1
ATOM 865 N N . MET A 1 111 ? -19.170 -2.020 25.656 1.00 96.25 111 MET A N 1
ATOM 866 C CA . MET A 1 111 ? -18.312 -1.018 25.015 1.00 96.25 111 MET A CA 1
ATOM 867 C C . MET A 1 111 ? -16.844 -1.463 24.937 1.00 96.25 111 MET A C 1
ATOM 869 O O . MET A 1 111 ? -16.169 -1.239 23.932 1.00 96.25 111 MET A O 1
ATOM 873 N N . SER A 1 112 ? -16.327 -2.118 25.980 1.00 95.06 112 SER A N 1
ATOM 874 C CA . SER A 1 112 ? -14.966 -2.662 25.972 1.00 95.06 112 SER A CA 1
ATOM 875 C C . SER A 1 112 ? -14.802 -3.767 24.924 1.00 95.06 112 SER A C 1
ATOM 877 O O . SER A 1 112 ? -13.779 -3.818 24.238 1.00 95.06 112 SER A O 1
ATOM 879 N N . GLN A 1 113 ? -15.815 -4.617 24.752 1.00 97.19 113 GLN A N 1
ATOM 880 C CA . GLN A 1 113 ? -15.825 -5.651 23.724 1.00 97.19 113 GLN A CA 1
ATOM 881 C C . GLN A 1 113 ? -15.861 -5.048 22.314 1.00 97.19 113 GLN A C 1
ATOM 883 O O . GLN A 1 113 ? -15.064 -5.454 21.467 1.00 97.19 113 GLN A O 1
ATOM 888 N N . GLU A 1 114 ? -16.725 -4.063 22.065 1.00 97.44 114 GLU A N 1
ATOM 889 C CA . GLU A 1 114 ? -16.770 -3.342 20.787 1.00 97.44 114 GLU A CA 1
ATOM 890 C C . GLU A 1 114 ? -15.429 -2.674 20.471 1.00 97.44 114 GLU A C 1
ATOM 892 O O . GLU A 1 114 ? -14.923 -2.788 19.355 1.00 97.44 114 GLU A O 1
ATOM 897 N N . LEU A 1 115 ? -14.787 -2.061 21.468 1.00 97.12 115 LEU A N 1
ATOM 898 C CA . LEU A 1 115 ? -13.469 -1.452 21.303 1.00 97.12 115 LEU A CA 1
ATOM 899 C C . LEU A 1 115 ? -12.393 -2.486 20.931 1.00 97.12 115 LEU A C 1
ATOM 901 O O . LEU A 1 115 ? -11.507 -2.194 20.126 1.00 97.12 115 LEU A O 1
ATOM 905 N N . LEU A 1 116 ? -12.453 -3.700 21.487 1.00 97.25 116 LEU A N 1
ATOM 906 C CA . LEU A 1 116 ? -11.538 -4.786 21.118 1.00 97.25 116 LEU A CA 1
ATOM 907 C C . LEU A 1 116 ? -11.763 -5.272 19.684 1.00 97.25 116 LEU A C 1
ATOM 909 O O . LEU A 1 116 ? -10.789 -5.564 18.984 1.00 97.25 116 LEU A O 1
ATOM 913 N N . VAL A 1 117 ? -13.021 -5.353 19.246 1.00 97.88 117 VAL A N 1
ATOM 914 C CA . VAL A 1 117 ? -13.365 -5.679 17.856 1.00 97.88 117 VAL A CA 1
ATOM 915 C C . VAL A 1 117 ? -12.842 -4.590 16.928 1.00 97.88 117 VAL A C 1
ATOM 917 O O . VAL A 1 117 ? -12.080 -4.898 16.016 1.00 97.88 117 VAL A O 1
ATOM 920 N N . LEU A 1 118 ? -13.126 -3.323 17.226 1.00 97.62 118 LEU A N 1
ATOM 921 C CA . LEU A 1 118 ? -12.647 -2.188 16.444 1.00 97.62 118 LEU A CA 1
ATOM 922 C C . LEU A 1 118 ? -11.116 -2.154 16.370 1.00 97.62 118 LEU A C 1
ATOM 924 O O . LEU A 1 118 ? -10.550 -1.961 15.298 1.00 97.62 118 LEU A O 1
ATOM 928 N N . LYS A 1 119 ? -10.418 -2.406 17.485 1.00 97.69 119 LYS A N 1
ATOM 929 C CA . LYS A 1 119 ? -8.950 -2.507 17.509 1.00 97.69 119 LYS A CA 1
ATOM 930 C C . LYS A 1 119 ? -8.443 -3.615 16.582 1.00 97.69 119 LYS A C 1
ATOM 932 O O . LYS A 1 119 ? -7.429 -3.431 15.911 1.00 97.69 119 LYS A O 1
ATOM 937 N N . ARG A 1 120 ? -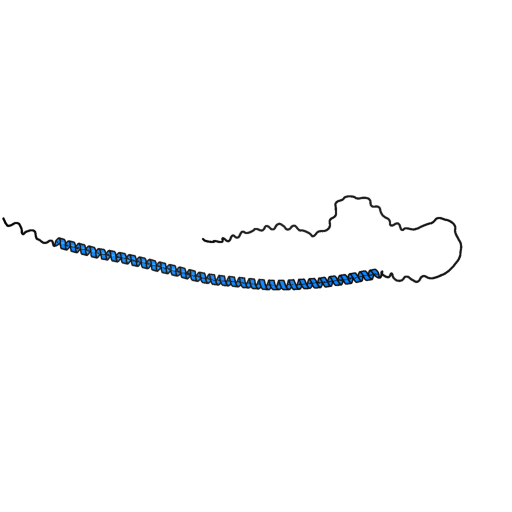9.126 -4.764 16.545 1.00 98.00 120 ARG A N 1
ATOM 938 C CA . ARG A 1 120 ? -8.783 -5.882 15.655 1.00 98.00 120 ARG A CA 1
ATOM 939 C C . ARG A 1 120 ? -9.031 -5.527 14.193 1.00 98.00 120 ARG A C 1
ATOM 941 O O . ARG A 1 120 ? -8.175 -5.804 13.360 1.00 98.00 120 ARG A O 1
ATOM 948 N N . GLU A 1 121 ? -10.172 -4.929 13.881 1.00 98.12 121 GLU A N 1
ATOM 949 C CA . GLU A 1 121 ? -10.503 -4.506 12.520 1.00 98.12 121 GLU A CA 1
ATOM 950 C C . GLU A 1 121 ? -9.532 -3.444 12.020 1.00 98.12 121 GLU A C 1
ATOM 952 O O . GLU A 1 121 ? -8.993 -3.580 10.927 1.00 98.12 121 GLU A O 1
ATOM 957 N N . LEU A 1 122 ? -9.214 -2.451 12.851 1.00 97.69 122 LEU A N 1
ATOM 958 C CA . LEU A 1 122 ? -8.230 -1.424 12.529 1.00 97.69 122 LEU A CA 1
ATOM 959 C C . LEU A 1 122 ? -6.848 -2.031 12.262 1.00 97.69 122 LEU A C 1
ATOM 961 O O . LEU A 1 122 ? -6.172 -1.645 11.310 1.00 97.69 122 LEU A O 1
ATOM 965 N N . TRP A 1 123 ? -6.443 -3.018 13.065 1.00 97.44 123 TRP A N 1
ATOM 966 C CA . TRP A 1 123 ? -5.214 -3.773 12.825 1.00 97.44 123 TRP A CA 1
ATOM 967 C C . TRP A 1 123 ? -5.257 -4.533 11.494 1.00 97.44 123 TRP A C 1
ATOM 969 O O . TRP A 1 123 ? -4.278 -4.532 10.749 1.00 97.44 123 TRP A O 1
ATOM 979 N N . ASN A 1 124 ? -6.392 -5.151 11.162 1.00 98.25 124 ASN A N 1
ATOM 980 C CA . ASN A 1 124 ? -6.566 -5.878 9.909 1.00 98.25 124 ASN A CA 1
ATOM 981 C C . ASN A 1 124 ? -6.510 -4.944 8.689 1.00 98.25 124 ASN A C 1
ATOM 983 O O . ASN A 1 124 ? -5.790 -5.220 7.733 1.00 98.25 124 ASN A O 1
ATOM 987 N N . VAL A 1 125 ? -7.202 -3.804 8.753 1.00 97.69 125 VAL A N 1
ATOM 988 C CA . VAL A 1 125 ? -7.152 -2.759 7.720 1.00 97.69 125 VAL A CA 1
ATOM 989 C C . VAL A 1 125 ? -5.727 -2.238 7.562 1.00 97.69 125 VAL A C 1
ATOM 991 O O . VAL A 1 125 ? -5.233 -2.149 6.443 1.00 97.69 125 VAL A O 1
ATOM 994 N N . SER A 1 126 ? -5.033 -1.957 8.666 1.00 96.94 126 SER A N 1
ATOM 995 C CA . SER A 1 126 ? -3.644 -1.495 8.631 1.00 96.94 126 SER A CA 1
ATOM 996 C C . SER A 1 126 ? -2.713 -2.502 7.946 1.00 96.94 126 SER A C 1
ATOM 998 O O . SER A 1 126 ? -1.905 -2.109 7.103 1.00 96.94 126 SER A O 1
ATOM 1000 N N . ASN A 1 127 ? -2.858 -3.797 8.237 1.00 97.44 127 ASN A N 1
ATOM 1001 C CA . ASN A 1 127 ? -2.086 -4.837 7.557 1.00 97.44 127 ASN A CA 1
ATOM 1002 C C . ASN A 1 127 ? -2.436 -4.937 6.071 1.00 97.44 127 ASN A C 1
ATOM 1004 O O . ASN A 1 127 ? -1.526 -4.994 5.252 1.00 97.44 127 ASN A O 1
ATOM 1008 N N . SER A 1 128 ? -3.722 -4.892 5.716 1.00 97.50 128 SER A N 1
ATOM 1009 C CA . SER A 1 128 ? -4.166 -4.943 4.319 1.00 97.50 128 SER A CA 1
ATOM 1010 C C . SER A 1 128 ? -3.631 -3.762 3.502 1.00 97.50 128 SER A C 1
ATOM 1012 O O . SER A 1 128 ? -3.139 -3.951 2.390 1.00 97.50 128 SER A O 1
ATOM 1014 N N . VAL A 1 129 ? -3.637 -2.553 4.073 1.00 97.38 129 VAL A N 1
ATOM 1015 C CA . VAL A 1 129 ? -3.036 -1.364 3.450 1.00 97.38 129 VAL A CA 1
ATOM 1016 C C . VAL A 1 129 ? -1.532 -1.554 3.253 1.00 97.38 129 VAL A C 1
ATOM 1018 O O . VAL A 1 129 ? -1.017 -1.257 2.176 1.00 97.38 129 VAL A O 1
ATOM 1021 N N . ARG A 1 130 ? -0.820 -2.089 4.255 1.00 97.00 130 ARG A N 1
ATOM 1022 C CA . ARG A 1 130 ? 0.617 -2.375 4.135 1.00 97.00 130 ARG A CA 1
ATOM 1023 C C . ARG A 1 130 ? 0.905 -3.396 3.033 1.00 97.00 130 ARG A C 1
ATOM 1025 O O . ARG A 1 130 ? 1.792 -3.166 2.218 1.00 97.00 130 ARG A O 1
ATOM 1032 N N . GLU A 1 131 ? 0.154 -4.491 2.981 1.00 96.38 131 GLU A N 1
ATOM 1033 C CA . GLU A 1 131 ? 0.295 -5.521 1.945 1.00 96.38 131 GLU A CA 1
ATOM 1034 C C . GLU A 1 131 ? 0.023 -4.957 0.544 1.00 96.38 131 GLU A C 1
ATOM 1036 O O . GLU A 1 131 ? 0.782 -5.222 -0.392 1.00 96.38 131 GLU A O 1
ATOM 1041 N N . GLY A 1 132 ? -1.009 -4.120 0.407 1.00 95.62 132 GLY A N 1
ATOM 1042 C CA . GLY A 1 132 ? -1.303 -3.401 -0.831 1.00 95.62 132 GLY A CA 1
ATOM 1043 C C . GLY A 1 132 ? -0.152 -2.491 -1.261 1.00 95.62 132 GLY A C 1
ATOM 1044 O O . GLY A 1 132 ? 0.259 -2.528 -2.422 1.00 95.62 132 GLY A O 1
ATOM 1045 N N . GLN A 1 133 ? 0.426 -1.736 -0.323 1.00 95.62 133 GLN A N 1
ATOM 1046 C CA . GLN A 1 133 ? 1.576 -0.871 -0.591 1.00 95.62 133 GLN A CA 1
ATOM 1047 C C . GLN A 1 133 ? 2.811 -1.672 -1.024 1.00 95.62 133 GLN A C 1
ATOM 1049 O O . GLN A 1 133 ? 3.515 -1.279 -1.952 1.00 95.62 133 GLN A O 1
ATOM 1054 N N . GLU A 1 134 ? 3.084 -2.810 -0.386 1.00 95.94 134 GLU A N 1
ATOM 1055 C CA . GLU A 1 134 ? 4.197 -3.681 -0.770 1.00 95.94 134 GLU A CA 1
ATOM 1056 C C . GLU A 1 134 ? 4.006 -4.276 -2.170 1.00 95.94 134 GLU A C 1
ATOM 1058 O O . GLU A 1 134 ? 4.953 -4.317 -2.962 1.00 95.94 134 GLU A O 1
ATOM 1063 N N . ALA A 1 135 ? 2.788 -4.713 -2.499 1.00 95.19 135 ALA A N 1
ATOM 1064 C CA . ALA A 1 135 ? 2.452 -5.198 -3.833 1.00 95.19 135 ALA A CA 1
ATOM 1065 C C . ALA A 1 135 ? 2.604 -4.089 -4.886 1.00 95.19 135 ALA A C 1
ATOM 1067 O O . ALA A 1 135 ? 3.196 -4.321 -5.943 1.00 95.19 135 ALA A O 1
ATOM 1068 N N . GLN A 1 136 ? 2.145 -2.872 -4.578 1.00 94.94 136 GLN A N 1
ATOM 1069 C CA . GLN A 1 136 ? 2.297 -1.711 -5.453 1.00 94.94 136 GLN A CA 1
ATOM 1070 C C . GLN A 1 136 ? 3.769 -1.358 -5.672 1.00 94.94 136 GLN A C 1
ATOM 1072 O O . GLN A 1 136 ? 4.176 -1.179 -6.817 1.00 94.94 136 GLN A O 1
ATOM 1077 N N . ASN A 1 137 ? 4.583 -1.319 -4.615 1.00 96.38 137 ASN A N 1
ATOM 1078 C CA . ASN A 1 137 ? 6.012 -1.029 -4.722 1.00 96.38 137 ASN A CA 1
ATOM 1079 C C . ASN A 1 137 ? 6.725 -2.048 -5.622 1.00 96.38 137 ASN A C 1
ATOM 1081 O O . ASN A 1 137 ? 7.529 -1.665 -6.468 1.00 96.38 137 ASN A O 1
ATOM 1085 N N . LYS A 1 138 ? 6.401 -3.342 -5.493 1.00 95.25 138 LYS A N 1
ATOM 1086 C CA . LYS A 1 138 ? 6.932 -4.394 -6.380 1.00 95.25 138 LYS A CA 1
ATOM 1087 C C . LYS A 1 138 ? 6.483 -4.205 -7.832 1.00 95.25 138 LYS A C 1
ATOM 1089 O O . LYS A 1 138 ? 7.280 -4.371 -8.751 1.00 95.25 138 LYS A O 1
ATOM 1094 N N . GLY A 1 139 ? 5.218 -3.847 -8.050 1.00 94.56 139 GLY A N 1
ATOM 1095 C CA . GLY A 1 139 ? 4.715 -3.524 -9.386 1.00 94.56 139 GLY A CA 1
ATOM 1096 C C . GLY A 1 139 ? 5.431 -2.313 -9.992 1.00 94.56 139 GLY A C 1
ATOM 1097 O O . GLY A 1 139 ? 5.850 -2.347 -11.148 1.00 94.56 139 GLY A O 1
ATOM 1098 N N . GLN A 1 140 ? 5.638 -1.267 -9.193 1.00 95.94 140 GLN A N 1
ATOM 1099 C CA . GLN A 1 140 ? 6.296 -0.035 -9.610 1.00 95.94 140 GLN A CA 1
ATOM 1100 C C . GLN A 1 140 ? 7.764 -0.261 -9.978 1.00 95.94 140 GLN A C 1
ATOM 1102 O O . GLN A 1 140 ? 8.208 0.260 -10.998 1.00 95.94 140 GLN A O 1
ATOM 1107 N N . THR A 1 141 ? 8.514 -1.064 -9.216 1.00 96.06 141 THR A N 1
ATOM 1108 C CA . THR A 1 141 ? 9.913 -1.374 -9.558 1.00 96.06 141 THR A CA 1
ATOM 1109 C C . THR A 1 141 ? 10.023 -2.155 -10.866 1.00 96.06 141 THR A C 1
ATOM 1111 O O . THR A 1 141 ? 10.903 -1.862 -11.674 1.00 96.06 141 THR A O 1
ATOM 1114 N N . HIS A 1 142 ? 9.107 -3.095 -11.123 1.00 96.62 142 HIS A N 1
ATOM 1115 C CA . HIS A 1 142 ? 9.069 -3.828 -12.389 1.00 96.62 142 HIS A CA 1
ATOM 1116 C C . HIS A 1 142 ? 8.756 -2.909 -13.579 1.00 96.62 142 HIS A C 1
ATOM 1118 O O . HIS A 1 142 ? 9.422 -2.978 -14.612 1.00 96.62 142 HIS A O 1
ATOM 1124 N N . ILE A 1 143 ? 7.767 -2.020 -13.433 1.00 96.38 143 ILE A N 1
ATOM 1125 C CA . ILE A 1 143 ? 7.429 -1.028 -14.464 1.00 96.38 143 ILE A CA 1
ATOM 1126 C C . ILE A 1 143 ? 8.620 -0.107 -14.723 1.00 96.38 143 ILE A C 1
ATOM 1128 O O . ILE A 1 143 ? 8.973 0.113 -15.879 1.00 96.38 143 ILE A O 1
ATOM 1132 N N . GLN A 1 144 ? 9.266 0.389 -13.667 1.00 97.44 144 GLN A N 1
ATOM 1133 C CA . GLN A 1 144 ? 10.425 1.268 -13.785 1.00 97.44 144 GLN A CA 1
ATOM 1134 C C . GLN A 1 144 ? 11.556 0.596 -14.570 1.00 97.44 144 GLN A C 1
ATOM 1136 O O . GLN A 1 144 ? 12.069 1.168 -15.528 1.00 97.44 144 GLN A O 1
ATOM 1141 N N . TRP A 1 145 ? 11.878 -0.654 -14.233 1.00 97.50 145 TRP A N 1
ATOM 1142 C CA . TRP A 1 145 ? 12.885 -1.429 -14.953 1.00 97.50 145 TRP A CA 1
ATOM 1143 C C . TRP A 1 145 ? 12.532 -1.621 -16.435 1.00 97.50 145 TRP A C 1
ATOM 1145 O O . TRP A 1 145 ? 13.386 -1.443 -17.305 1.00 97.50 145 TRP A O 1
ATOM 1155 N N . ALA A 1 146 ? 11.270 -1.933 -16.744 1.00 97.44 146 ALA A N 1
ATOM 1156 C CA . ALA A 1 146 ? 10.813 -2.088 -18.123 1.00 97.44 146 ALA A CA 1
ATOM 1157 C C . ALA A 1 146 ? 10.904 -0.767 -18.909 1.00 97.44 146 ALA A C 1
ATOM 1159 O O . ALA A 1 146 ? 11.304 -0.756 -20.074 1.00 97.44 146 ALA A O 1
ATOM 1160 N N . VAL A 1 147 ? 10.574 0.359 -18.270 1.00 97.69 147 VAL A N 1
ATOM 1161 C CA . VAL A 1 147 ? 10.725 1.699 -18.853 1.00 97.69 147 VAL A CA 1
ATOM 1162 C C . VAL A 1 147 ? 12.193 1.997 -19.152 1.00 97.69 147 VAL A C 1
ATOM 1164 O O . VAL A 1 147 ? 12.502 2.460 -20.251 1.00 97.69 147 VAL A O 1
ATOM 1167 N N . ASP A 1 148 ? 13.100 1.690 -18.228 1.00 97.75 148 ASP A N 1
ATOM 1168 C CA . ASP A 1 148 ? 14.533 1.925 -18.412 1.00 97.75 148 ASP A CA 1
ATOM 1169 C C . ASP A 1 148 ? 15.114 1.063 -19.544 1.00 97.75 148 ASP A C 1
ATOM 1171 O O . ASP A 1 148 ? 15.868 1.568 -20.383 1.00 97.75 148 ASP A O 1
ATOM 1175 N N . GLN A 1 149 ? 14.699 -0.206 -19.648 1.00 97.69 149 GLN A N 1
ATOM 1176 C CA . GLN A 1 149 ? 15.065 -1.059 -20.783 1.00 97.69 149 GLN A CA 1
ATOM 1177 C C . GLN A 1 149 ? 14.557 -0.508 -22.112 1.00 97.69 149 GLN A C 1
ATOM 1179 O O . GLN A 1 149 ? 15.323 -0.399 -23.072 1.00 97.69 149 GLN A O 1
ATOM 1184 N N . ASN A 1 150 ? 13.282 -0.123 -22.173 1.00 97.81 150 ASN A N 1
ATOM 1185 C CA . ASN A 1 150 ? 12.697 0.439 -23.385 1.00 97.81 150 ASN A CA 1
ATOM 1186 C C . ASN A 1 150 ? 13.402 1.737 -23.785 1.00 97.81 150 ASN A C 1
ATOM 1188 O O . ASN A 1 150 ? 13.688 1.947 -24.962 1.00 97.81 150 ASN A O 1
ATOM 1192 N N . LYS A 1 151 ? 13.757 2.585 -22.817 1.00 98.19 151 LYS A N 1
ATOM 1193 C CA . LYS A 1 151 ? 14.518 3.813 -23.060 1.00 98.19 151 LYS A CA 1
ATOM 1194 C C . LYS A 1 151 ? 15.896 3.519 -23.657 1.00 98.19 151 LYS A C 1
ATOM 1196 O O . LYS A 1 151 ? 16.290 4.180 -24.620 1.00 98.19 151 LYS A O 1
ATOM 1201 N N . ALA A 1 152 ? 16.607 2.517 -23.139 1.00 97.50 152 ALA A N 1
ATOM 1202 C CA . ALA A 1 152 ? 17.889 2.084 -23.692 1.00 97.50 152 ALA A CA 1
ATOM 1203 C C . ALA A 1 152 ? 17.740 1.522 -25.117 1.00 97.50 152 ALA A C 1
ATOM 1205 O O . ALA A 1 152 ? 18.502 1.895 -26.011 1.00 97.50 152 ALA A O 1
ATOM 1206 N N . ALA A 1 153 ? 16.723 0.690 -25.358 1.00 97.69 153 ALA A N 1
ATOM 1207 C CA . ALA A 1 153 ? 16.434 0.138 -26.679 1.00 97.69 153 ALA A CA 1
ATOM 1208 C C . ALA A 1 153 ? 16.109 1.239 -27.702 1.00 97.69 153 ALA A C 1
ATOM 1210 O O . ALA A 1 153 ? 16.682 1.255 -28.790 1.00 97.69 153 ALA A O 1
ATOM 1211 N N . ILE A 1 154 ? 15.260 2.205 -27.334 1.00 98.00 154 ILE A N 1
ATOM 1212 C CA . ILE A 1 154 ? 14.926 3.366 -28.172 1.00 98.00 154 ILE A CA 1
ATOM 1213 C C . ILE A 1 154 ? 16.181 4.185 -28.481 1.00 98.00 154 ILE A C 1
ATOM 1215 O O . ILE A 1 154 ? 16.392 4.574 -29.630 1.00 98.00 154 ILE A O 1
ATOM 1219 N N . SER A 1 155 ? 17.037 4.423 -27.484 1.00 97.81 155 SER A N 1
ATOM 1220 C CA . SER A 1 155 ? 18.300 5.135 -27.689 1.00 97.81 155 SER A CA 1
ATOM 1221 C C . SER A 1 155 ? 19.196 4.412 -28.698 1.00 97.81 155 SER A C 1
ATOM 1223 O O . SER A 1 155 ? 19.695 5.044 -29.628 1.00 97.81 155 SER A O 1
ATOM 1225 N N . ASN A 1 156 ? 19.324 3.088 -28.585 1.00 97.88 156 ASN A N 1
ATOM 1226 C CA . ASN A 1 156 ? 20.117 2.279 -29.508 1.00 97.88 156 ASN A CA 1
ATOM 1227 C C . ASN A 1 156 ? 19.537 2.241 -30.935 1.00 97.88 156 ASN A C 1
ATOM 1229 O O . ASN A 1 156 ? 20.268 2.293 -31.925 1.00 97.88 156 ASN A O 1
ATOM 1233 N N . VAL A 1 157 ? 18.211 2.183 -31.070 1.00 97.81 157 VAL A N 1
ATOM 1234 C CA . VAL A 1 157 ? 17.552 2.296 -32.379 1.00 97.81 157 VAL A CA 1
ATOM 1235 C C . VAL A 1 157 ? 17.828 3.669 -32.987 1.00 97.81 157 VAL A C 1
ATOM 1237 O O . VAL A 1 157 ? 18.191 3.759 -34.158 1.00 97.81 157 VAL A O 1
ATOM 1240 N N . ASN A 1 158 ? 17.734 4.736 -32.192 1.00 97.94 158 ASN A N 1
ATOM 1241 C CA . ASN A 1 158 ? 18.003 6.090 -32.660 1.00 97.94 158 ASN A CA 1
ATOM 1242 C C . ASN A 1 158 ? 19.455 6.259 -33.138 1.00 97.94 158 ASN A C 1
ATOM 1244 O O . ASN A 1 158 ? 19.678 6.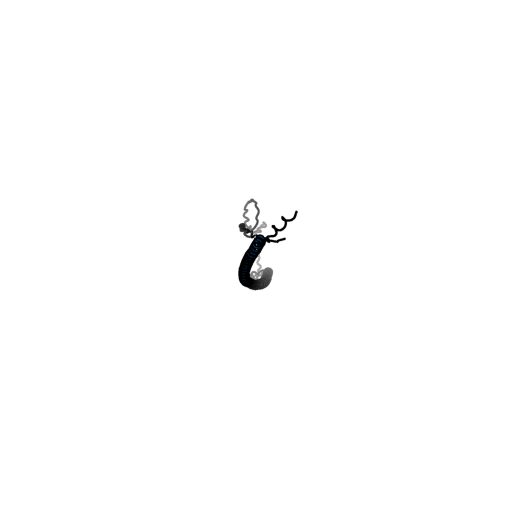793 -34.223 1.00 97.94 158 ASN A O 1
ATOM 1248 N N . THR A 1 159 ? 20.447 5.764 -32.390 1.00 97.56 159 THR A N 1
ATOM 1249 C CA . THR A 1 159 ? 21.857 5.807 -32.825 1.00 97.56 159 THR A CA 1
ATOM 1250 C C . THR A 1 159 ? 22.080 4.995 -34.099 1.00 97.56 159 THR A C 1
ATOM 1252 O O . THR A 1 159 ? 22.769 5.456 -35.009 1.00 97.56 159 THR A O 1
ATOM 1255 N N . THR A 1 160 ? 21.448 3.825 -34.214 1.00 97.75 160 THR A N 1
ATOM 1256 C CA . THR A 1 160 ? 21.523 2.983 -35.416 1.00 97.75 160 THR A CA 1
ATOM 1257 C C . THR A 1 160 ? 20.949 3.697 -36.640 1.00 97.75 160 THR A C 1
ATOM 1259 O O . THR A 1 160 ? 21.587 3.716 -37.693 1.00 97.75 160 THR A O 1
ATOM 1262 N N . ILE A 1 161 ? 19.786 4.341 -36.503 1.00 97.62 161 ILE A N 1
ATOM 1263 C CA . ILE A 1 161 ? 19.158 5.124 -37.577 1.00 97.62 161 ILE A CA 1
ATOM 1264 C C . ILE A 1 161 ? 20.054 6.296 -37.987 1.00 97.62 161 ILE A C 1
ATOM 1266 O O . ILE A 1 161 ? 20.274 6.505 -39.179 1.00 97.62 161 ILE A O 1
ATOM 1270 N N . GLN A 1 162 ? 20.612 7.035 -37.024 1.00 97.50 162 GLN A N 1
ATOM 1271 C CA . GLN A 1 162 ? 21.520 8.151 -37.308 1.00 97.50 162 GLN A CA 1
ATOM 1272 C C . GLN A 1 162 ? 22.768 7.688 -38.065 1.00 97.50 162 GLN A C 1
ATOM 1274 O O . GLN A 1 162 ? 23.144 8.287 -39.074 1.00 97.50 162 GLN A O 1
ATOM 1279 N N . ASN A 1 163 ? 23.376 6.579 -37.641 1.00 96.94 163 ASN A N 1
ATOM 1280 C CA . ASN A 1 163 ? 24.531 6.001 -38.322 1.00 96.94 163 ASN A CA 1
ATOM 1281 C C . ASN A 1 163 ? 24.182 5.543 -39.744 1.00 96.94 163 ASN A C 1
ATOM 1283 O O . ASN A 1 163 ? 24.908 5.860 -40.687 1.00 96.94 163 ASN A O 1
ATOM 1287 N N . ALA A 1 164 ? 23.052 4.853 -39.923 1.00 96.94 164 ALA A N 1
ATOM 1288 C CA . ALA A 1 164 ? 22.579 4.433 -41.238 1.00 96.94 164 ALA A CA 1
ATOM 1289 C C . ALA A 1 164 ? 22.329 5.635 -42.163 1.00 96.94 164 ALA A C 1
ATOM 1291 O O . ALA A 1 164 ? 22.749 5.617 -43.320 1.00 96.94 164 ALA A O 1
ATOM 1292 N N . MET A 1 165 ? 21.716 6.705 -41.647 1.00 97.19 165 MET A N 1
ATOM 1293 C CA . MET A 1 165 ? 21.457 7.923 -42.412 1.00 97.19 165 MET A CA 1
ATOM 1294 C C . MET A 1 165 ? 22.751 8.642 -42.810 1.00 97.19 165 MET A C 1
ATOM 1296 O O . MET A 1 165 ? 22.899 9.046 -43.964 1.00 97.19 165 MET A O 1
ATOM 1300 N N . ASN A 1 166 ? 23.717 8.753 -41.896 1.00 96.88 166 ASN A N 1
ATOM 1301 C CA . ASN A 1 166 ? 25.022 9.350 -42.185 1.00 96.88 166 ASN A CA 1
ATOM 1302 C C . ASN A 1 166 ? 25.799 8.544 -43.235 1.00 96.88 166 ASN A C 1
ATOM 1304 O O . ASN A 1 166 ? 26.353 9.123 -44.173 1.00 96.88 166 ASN A O 1
ATOM 1308 N N . ASN A 1 167 ? 25.778 7.214 -43.132 1.00 96.50 167 ASN A N 1
ATOM 1309 C CA . ASN A 1 167 ? 26.403 6.328 -44.112 1.00 96.50 167 ASN A CA 1
ATOM 1310 C C . ASN A 1 167 ? 25.738 6.449 -45.487 1.00 96.50 167 ASN A C 1
ATOM 1312 O O . ASN A 1 167 ? 26.431 6.597 -46.493 1.00 96.50 167 ASN A O 1
ATOM 1316 N N . ALA A 1 168 ? 24.402 6.455 -45.545 1.00 96.38 168 ALA A N 1
ATOM 1317 C CA . ALA A 1 168 ? 23.663 6.652 -46.789 1.00 96.38 168 ALA A CA 1
ATOM 1318 C C . ALA A 1 168 ? 23.994 8.007 -47.433 1.00 96.38 168 ALA A C 1
ATOM 1320 O O . ALA A 1 168 ? 24.283 8.068 -48.628 1.00 96.38 168 ALA A O 1
ATOM 1321 N N . LYS A 1 169 ? 24.033 9.084 -46.638 1.00 97.25 169 LYS A N 1
ATOM 1322 C CA . LYS A 1 169 ? 24.409 10.426 -47.103 1.00 97.25 169 LYS A CA 1
ATOM 1323 C C . LYS A 1 169 ? 25.827 10.455 -47.678 1.00 97.25 169 LYS A C 1
ATOM 1325 O O . LYS A 1 169 ? 26.026 11.003 -48.761 1.00 97.25 169 LYS A O 1
ATOM 1330 N N . SER A 1 170 ? 26.791 9.851 -46.981 1.00 96.19 170 SER A N 1
ATOM 1331 C CA . SER A 1 170 ? 28.182 9.746 -47.439 1.00 96.19 170 SER A CA 1
ATOM 1332 C C . SER A 1 170 ? 28.284 8.976 -48.760 1.00 96.19 170 SER A C 1
ATOM 1334 O O . SER A 1 170 ? 28.872 9.466 -49.724 1.00 96.19 170 SER A O 1
ATOM 1336 N N . ASN A 1 171 ? 27.622 7.819 -48.854 1.00 96.19 171 ASN A N 1
ATOM 1337 C CA . ASN A 1 171 ? 27.613 6.997 -50.064 1.00 96.19 171 ASN A CA 1
ATOM 1338 C C . ASN A 1 171 ? 27.008 7.739 -51.264 1.00 96.19 171 ASN A C 1
ATOM 1340 O O . ASN A 1 171 ? 27.576 7.701 -52.356 1.00 96.19 171 ASN A O 1
ATOM 1344 N N . ILE A 1 172 ? 25.893 8.454 -51.066 1.00 96.69 172 ILE A N 1
ATOM 1345 C CA . ILE A 1 172 ? 25.273 9.274 -52.117 1.00 96.69 172 ILE A CA 1
ATOM 1346 C C . ILE A 1 172 ? 26.237 10.369 -52.584 1.00 96.69 172 ILE A C 1
ATOM 1348 O O . ILE A 1 172 ? 26.403 10.540 -53.788 1.00 96.69 172 ILE A O 1
ATOM 1352 N N . LEU A 1 173 ? 26.896 11.079 -51.662 1.00 96.44 173 LEU A N 1
ATOM 1353 C CA . LEU A 1 173 ? 27.887 12.114 -51.986 1.00 96.44 173 LEU A CA 1
ATOM 1354 C C . LEU A 1 173 ? 29.051 11.562 -52.818 1.00 96.44 173 LEU A C 1
ATOM 1356 O O . LEU A 1 173 ? 29.433 12.174 -53.816 1.00 96.44 173 LEU A O 1
ATOM 1360 N N . VAL A 1 174 ? 29.581 10.395 -52.443 1.00 96.62 174 VAL A N 1
ATOM 1361 C CA . VAL A 1 174 ? 30.663 9.723 -53.178 1.00 96.62 174 VAL A CA 1
ATOM 1362 C C . VAL A 1 174 ? 30.213 9.333 -54.587 1.00 96.62 174 VAL A C 1
ATOM 1364 O O . VAL A 1 174 ? 30.920 9.616 -55.554 1.00 96.62 174 VAL A O 1
ATOM 1367 N N . GLU A 1 175 ? 29.036 8.720 -54.733 1.00 96.06 175 GLU A N 1
ATOM 1368 C CA . GLU A 1 175 ? 28.497 8.341 -56.045 1.00 96.06 175 GLU A CA 1
ATOM 1369 C C . GLU A 1 175 ? 28.205 9.558 -56.931 1.00 96.06 175 GLU A C 1
ATOM 1371 O O . GLU A 1 175 ? 28.506 9.541 -58.128 1.00 96.06 175 GLU A O 1
ATOM 1376 N N . LEU A 1 176 ? 27.685 10.648 -56.357 1.00 96.00 176 LEU A N 1
ATOM 1377 C CA . LEU A 1 176 ? 27.493 11.902 -57.084 1.00 96.00 176 LEU A CA 1
ATOM 1378 C C . LEU A 1 176 ? 28.834 12.470 -57.556 1.00 96.00 176 LEU A C 1
ATOM 1380 O O . LEU A 1 176 ? 28.962 12.819 -58.725 1.00 96.00 176 LEU A O 1
ATOM 1384 N N . GLY A 1 177 ? 29.846 12.498 -56.684 1.00 96.06 177 GLY A N 1
ATOM 1385 C CA . GLY A 1 177 ? 31.197 12.943 -57.027 1.00 96.06 177 GLY A CA 1
ATOM 1386 C C . GLY A 1 177 ? 31.807 12.133 -58.173 1.00 96.06 177 GLY A C 1
ATOM 1387 O O . GLY A 1 177 ? 32.323 12.710 -59.129 1.00 96.06 177 GLY A O 1
ATOM 1388 N N . LYS A 1 178 ? 31.673 10.798 -58.144 1.00 95.75 178 LYS A N 1
ATOM 1389 C CA . LYS A 1 178 ? 32.108 9.921 -59.245 1.00 95.75 178 LYS A CA 1
ATOM 1390 C C . LYS A 1 178 ? 31.395 10.250 -60.556 1.00 95.75 178 LYS A C 1
ATOM 1392 O O . LYS A 1 178 ? 32.055 10.384 -61.586 1.00 95.75 178 LYS A O 1
ATOM 1397 N N . LYS A 1 179 ? 30.063 10.395 -60.531 1.00 96.44 179 LYS A N 1
ATOM 1398 C CA . LYS A 1 179 ? 29.273 10.741 -61.725 1.00 96.44 179 LYS A CA 1
ATOM 1399 C C . LYS A 1 179 ? 29.669 12.102 -62.289 1.00 96.44 179 LYS A C 1
ATOM 1401 O O . LYS A 1 179 ? 29.871 12.211 -63.496 1.00 96.44 179 LYS A O 1
ATOM 1406 N N . THR A 1 180 ? 29.834 13.109 -61.434 1.00 96.38 180 THR A N 1
ATOM 1407 C CA . THR A 1 180 ? 30.282 14.448 -61.832 1.00 96.38 180 THR A CA 1
ATOM 1408 C C . THR A 1 180 ? 31.661 14.394 -62.479 1.00 96.38 180 THR A C 1
ATOM 1410 O O . THR A 1 180 ? 31.821 14.884 -63.593 1.00 96.38 180 THR A O 1
ATOM 1413 N N . ASN A 1 181 ? 32.633 13.720 -61.856 1.00 95.00 181 ASN A N 1
ATOM 1414 C CA . ASN A 1 181 ? 33.976 13.563 -62.419 1.00 95.00 181 ASN A CA 1
ATOM 1415 C C . ASN A 1 181 ? 33.950 12.849 -63.778 1.00 95.00 181 ASN A C 1
ATOM 1417 O O . ASN A 1 181 ? 34.616 13.280 -64.715 1.00 95.00 181 ASN A O 1
ATOM 1421 N N . HIS A 1 182 ? 33.142 11.795 -63.921 1.00 95.62 182 HIS A N 1
ATOM 1422 C CA . HIS A 1 182 ? 32.974 11.104 -65.200 1.00 95.62 182 HIS A CA 1
ATOM 1423 C C . HIS A 1 182 ? 32.398 12.028 -66.289 1.00 95.62 182 HIS A C 1
ATOM 1425 O O . HIS A 1 182 ? 32.854 11.993 -67.433 1.00 95.62 182 HIS A O 1
ATOM 1431 N N . ILE A 1 183 ? 31.411 12.868 -65.951 1.00 95.69 183 ILE A N 1
ATOM 1432 C CA . ILE A 1 183 ? 30.848 13.860 -66.879 1.00 95.69 183 ILE A CA 1
ATOM 1433 C C . ILE A 1 183 ? 31.914 14.883 -67.286 1.00 95.69 183 ILE A C 1
ATOM 1435 O O . ILE A 1 183 ? 32.069 15.129 -68.480 1.00 95.69 183 ILE A O 1
ATOM 1439 N N . VAL A 1 184 ? 32.675 15.421 -66.327 1.00 95.19 184 VAL A N 1
ATOM 1440 C CA . VAL A 1 184 ? 33.771 16.371 -66.589 1.00 95.19 184 VAL A CA 1
ATOM 1441 C C . VAL A 1 184 ? 34.802 15.758 -67.537 1.00 95.19 184 VAL A C 1
ATOM 1443 O O . VAL A 1 184 ? 35.076 16.330 -68.587 1.00 95.19 184 VAL A O 1
ATOM 1446 N N . MET A 1 185 ? 35.279 14.540 -67.260 1.00 93.00 185 MET A N 1
ATOM 1447 C CA . MET A 1 185 ? 36.226 13.849 -68.144 1.00 93.00 185 MET A CA 1
ATOM 1448 C C . MET A 1 185 ? 35.672 13.626 -69.557 1.00 93.00 185 MET A C 1
ATOM 1450 O O . MET A 1 185 ? 36.416 13.676 -70.539 1.00 93.00 185 MET A O 1
ATOM 1454 N N . LYS A 1 186 ? 34.372 13.336 -69.684 1.00 93.88 186 LYS A N 1
ATOM 1455 C CA . LYS A 1 186 ? 33.729 13.152 -70.990 1.00 93.88 186 LYS A CA 1
ATOM 1456 C C . LYS A 1 186 ? 33.632 14.475 -71.754 1.00 93.88 186 LYS A C 1
ATOM 1458 O O . LYS A 1 186 ? 33.871 14.477 -72.959 1.00 93.88 186 LYS A O 1
ATOM 1463 N N . LEU A 1 187 ? 33.317 15.574 -71.069 1.00 92.38 187 LEU A N 1
ATOM 1464 C CA . LEU A 1 187 ? 33.307 16.919 -71.648 1.00 92.38 187 LEU A CA 1
ATOM 1465 C C . LEU A 1 187 ? 34.705 17.342 -72.111 1.00 92.38 187 LEU A C 1
ATOM 1467 O O . LEU A 1 187 ? 34.837 17.794 -73.245 1.00 92.38 187 LEU A O 1
ATOM 1471 N N . ASP A 1 188 ? 35.745 17.109 -71.306 1.00 91.62 188 ASP A N 1
ATOM 1472 C CA . ASP A 1 188 ? 37.134 17.405 -71.685 1.00 91.62 188 ASP A CA 1
ATOM 1473 C C . ASP A 1 188 ? 37.558 16.637 -72.941 1.00 91.62 188 ASP A C 1
ATOM 1475 O O . ASP A 1 188 ? 38.123 17.218 -73.869 1.00 91.62 188 ASP A O 1
ATOM 1479 N N . LYS A 1 189 ? 37.226 15.341 -73.024 1.00 90.69 189 LYS A N 1
ATOM 1480 C CA . LYS A 1 189 ? 37.487 14.536 -74.230 1.00 90.69 189 LYS A CA 1
ATOM 1481 C C . LYS A 1 189 ? 36.778 15.090 -75.467 1.00 90.69 189 LYS A C 1
ATOM 1483 O O . LYS A 1 189 ? 37.377 15.115 -76.538 1.00 90.69 189 LYS A O 1
ATOM 1488 N N .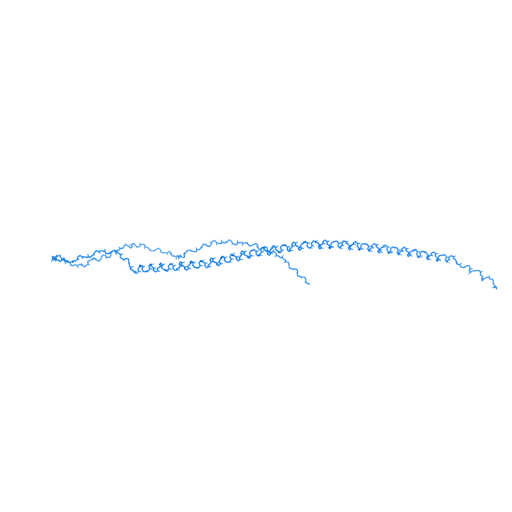 LEU A 1 190 ? 35.526 15.530 -75.337 1.00 89.56 190 LEU A N 1
ATOM 1489 C CA . LEU A 1 190 ? 34.772 16.121 -76.449 1.00 89.56 190 LEU A CA 1
ATOM 1490 C C . LEU A 1 190 ? 35.333 17.487 -76.869 1.00 89.56 190 LEU A C 1
ATOM 1492 O O . LEU A 1 190 ? 35.385 17.778 -78.060 1.00 89.56 190 LEU A O 1
ATOM 1496 N N . LEU A 1 191 ? 35.799 18.304 -75.920 1.00 81.88 191 LEU A N 1
ATOM 1497 C CA . LEU A 1 191 ? 36.456 19.583 -76.206 1.00 81.88 191 LEU A CA 1
ATOM 1498 C C . LEU A 1 191 ? 37.811 19.398 -76.904 1.00 81.88 191 LEU A C 1
ATOM 1500 O O . LEU A 1 191 ? 38.153 20.184 -77.787 1.00 81.88 191 LEU A O 1
ATOM 1504 N N . GLN A 1 192 ? 38.558 18.346 -76.558 1.00 76.69 192 GLN A N 1
ATOM 1505 C CA . GLN A 1 192 ? 39.803 17.978 -77.243 1.00 76.69 192 GLN A CA 1
ATOM 1506 C C . GLN A 1 192 ? 39.568 17.387 -78.645 1.00 76.69 192 GLN A C 1
ATOM 1508 O O . GLN A 1 192 ? 40.447 17.478 -79.496 1.00 76.69 192 GLN A O 1
ATOM 1513 N N . GLN A 1 193 ? 38.380 16.839 -78.925 1.00 70.12 193 GLN A N 1
ATOM 1514 C CA . GLN A 1 193 ? 37.968 16.336 -80.245 1.00 70.12 193 GLN A CA 1
ATOM 1515 C C . GLN A 1 193 ? 37.391 17.421 -81.175 1.00 70.12 193 GLN A C 1
ATOM 1517 O O . GLN A 1 193 ? 36.603 17.113 -82.071 1.00 70.12 193 GLN A O 1
ATOM 1522 N N . LYS A 1 194 ? 37.757 18.698 -80.992 1.00 57.19 194 LYS A N 1
ATOM 1523 C CA . LYS A 1 194 ? 37.276 19.781 -81.863 1.00 57.19 194 LYS A CA 1
ATOM 1524 C C . LYS A 1 194 ? 37.533 19.424 -83.344 1.00 57.19 194 LYS A C 1
ATOM 1526 O O . LYS A 1 194 ? 38.663 19.066 -83.680 1.00 57.19 194 LYS A O 1
ATOM 1531 N N . PRO A 1 195 ? 36.537 19.527 -84.242 1.00 53.16 195 PRO A N 1
ATOM 1532 C CA . PRO A 1 195 ? 36.757 19.259 -85.654 1.00 53.16 195 PRO A CA 1
ATOM 1533 C C . PRO A 1 195 ? 37.768 20.255 -86.230 1.00 53.16 195 PRO A C 1
ATOM 1535 O O . PRO A 1 195 ? 37.613 21.465 -86.043 1.00 53.16 195 PRO A O 1
ATOM 1538 N N . GLN A 1 196 ? 38.755 19.765 -86.982 1.00 48.88 196 GLN A N 1
ATOM 1539 C CA . GLN A 1 196 ? 39.440 20.587 -87.974 1.00 48.88 196 GLN A CA 1
ATOM 1540 C C . GLN A 1 196 ? 38.440 20.955 -89.082 1.00 48.88 196 GLN A C 1
ATOM 1542 O O . GLN A 1 196 ? 38.370 20.307 -90.118 1.00 48.88 196 GLN A O 1
ATOM 1547 N N . TYR A 1 197 ? 37.640 21.991 -88.861 1.00 49.12 197 TYR A N 1
ATOM 1548 C CA . TYR A 1 197 ? 36.966 22.718 -89.935 1.00 49.12 197 TYR A CA 1
ATOM 1549 C C . TYR A 1 197 ? 37.354 24.185 -89.800 1.00 49.12 197 TYR A C 1
ATOM 1551 O O . TYR A 1 197 ? 36.616 25.006 -89.263 1.00 49.12 197 TYR A O 1
ATOM 1559 N N . GLY A 1 198 ? 38.584 24.475 -90.217 1.00 48.78 198 GLY A N 1
ATOM 1560 C CA . GLY A 1 198 ? 39.168 25.812 -90.196 1.00 48.78 198 GLY A CA 1
ATOM 1561 C C . GLY A 1 198 ? 40.143 26.085 -91.340 1.00 48.78 198 GLY A C 1
ATOM 1562 O O . GLY A 1 198 ? 40.817 27.101 -91.292 1.00 48.78 198 GLY A O 1
ATOM 1563 N N . GLU A 1 199 ? 40.221 25.223 -92.360 1.00 46.19 199 GLU A N 1
ATOM 1564 C CA . GLU A 1 199 ? 41.062 25.448 -93.548 1.00 46.19 199 GLU A CA 1
ATOM 1565 C C . GLU A 1 199 ? 40.376 24.944 -94.829 1.00 46.19 199 GLU A C 1
ATOM 1567 O O . GLU A 1 199 ? 40.884 24.071 -95.517 1.00 46.19 199 GLU A O 1
ATOM 1572 N N . VAL A 1 200 ? 39.191 25.460 -95.173 1.00 51.22 200 VAL A N 1
ATOM 1573 C CA . VAL A 1 200 ? 38.660 25.289 -96.545 1.00 51.22 200 VAL A CA 1
ATOM 1574 C C . VAL A 1 200 ? 37.908 26.537 -97.019 1.00 51.22 200 VAL A C 1
ATOM 1576 O O . VAL A 1 200 ? 36.871 26.410 -97.638 1.00 51.22 200 VAL A O 1
ATOM 1579 N N . PHE A 1 201 ? 38.367 27.760 -96.728 1.00 48.84 201 PHE A N 1
ATOM 1580 C CA . PHE A 1 201 ? 37.819 28.967 -97.386 1.00 48.84 201 PHE A CA 1
ATOM 1581 C C . PHE A 1 201 ? 38.858 30.095 -97.497 1.00 48.84 201 PHE A C 1
ATOM 1583 O O . PHE A 1 201 ? 38.620 31.222 -97.077 1.00 48.84 201 PHE A O 1
ATOM 1590 N N . ALA A 1 202 ? 40.027 29.801 -98.070 1.00 49.19 202 ALA A N 1
ATOM 1591 C CA . ALA A 1 202 ? 40.963 30.833 -98.526 1.00 49.19 202 ALA A CA 1
ATOM 1592 C C . ALA A 1 202 ? 41.634 30.431 -99.849 1.00 49.19 202 ALA A C 1
ATOM 1594 O O . ALA A 1 202 ? 42.846 30.503 -100.013 1.00 49.19 202 ALA A O 1
ATOM 1595 N N . THR A 1 203 ? 40.846 29.952 -100.809 1.00 49.00 203 THR A N 1
ATOM 1596 C CA . THR A 1 203 ? 41.240 29.937 -102.222 1.00 49.00 203 THR A CA 1
ATOM 1597 C C . THR A 1 203 ? 39.963 30.018 -103.043 1.00 49.00 203 THR A C 1
ATOM 1599 O O . THR A 1 203 ? 39.329 28.997 -103.257 1.00 49.00 203 THR A O 1
ATOM 1602 N N . ILE A 1 204 ? 39.529 31.231 -103.388 1.00 49.34 204 ILE A N 1
ATOM 1603 C CA . ILE A 1 204 ? 38.812 31.602 -104.621 1.00 49.34 204 ILE A CA 1
ATOM 1604 C C . ILE A 1 204 ? 38.627 33.129 -104.587 1.00 49.34 204 ILE A C 1
ATOM 1606 O O . ILE A 1 204 ? 38.001 33.659 -103.669 1.00 49.34 204 ILE A O 1
ATOM 1610 N N . SER A 1 205 ? 39.089 33.760 -105.671 1.00 41.53 205 SER A N 1
ATOM 1611 C CA . SER A 1 205 ? 39.090 35.187 -106.053 1.00 41.53 205 SER A CA 1
ATOM 1612 C C . SER A 1 205 ? 40.378 35.938 -105.749 1.00 41.53 205 SER A C 1
ATOM 1614 O O . SER A 1 205 ? 40.595 36.324 -104.583 1.00 41.53 205 SER A O 1
#

Radius of gyration: 65.4 Å; chains: 1; bounding box: 94×45×221 Å

InterPro domains:
  IPR038818 Mast cell-expressed membrane protein 1 [PTHR37856] (1-171)

Foldseek 3Di:
DDDDPDDDDDPPPPPPDPDDPDDDDDDDDDDDDDDDDDDDPDPPDPPPDDDDDDDDDDDDDDDDDDDDDDDPPDDPVVVVVVVVVVVVVVVVVVVVVVVVVVVVVVVVVVVVVVVVVVVVVVVVVVVVVVVVVVVVVVVVVVVVVVVVVVVVVVVVVVVVVVVVVVVVVVVVVVVVVVVVVVVVVVVVVVVVVDDPPPPDPDDDD

Sequence (205 aa):
MEAEEIYMNQEVKMQAAAFKDKKPGCLAQNKDASDPDYENISLTFRNQGRPNGNHSPPKSQVPAKSRPPSGPAQTPQWLYRAIMSLYILLALTFIFFIILSAVVLVKNAEMSQELLVLKRELWNVSNSVREGQEAQNKGQTHIQWAVDQNKAAISNVNTTIQNAMNNAKSNILVELGKKTNHIVMKLDKLLQQKPQYGEVFATIS